Protein AF-A0A1I7ZZC7-F1 (afdb_monomer_lite)

Organism: NCBI:txid37863

pLDDT: mean 91.28, std 10.01, range [55.38, 98.56]

Radius of gyration: 19.91 Å; chains: 1; bounding box: 47×44×56 Å

Structure (mmCIF, N/CA/C/O backbone):
data_AF-A0A1I7ZZC7-F1
#
_entry.id   AF-A0A1I7ZZC7-F1
#
loop_
_atom_site.group_PDB
_atom_site.id
_atom_site.type_symbol
_atom_site.label_atom_id
_atom_site.label_alt_id
_atom_site.label_comp_id
_atom_site.label_asym_id
_atom_site.label_entity_id
_atom_site.label_seq_id
_atom_site.pdbx_PDB_ins_code
_atom_site.Cartn_x
_atom_site.Cartn_y
_atom_site.Cartn_z
_atom_site.occupancy
_atom_site.B_iso_or_equiv
_atom_site.auth_seq_id
_atom_site.auth_comp_id
_atom_site.auth_asym_id
_atom_site.auth_atom_id
_atom_site.pdbx_PDB_model_num
ATOM 1 N N . MET A 1 1 ? 7.654 -18.498 -10.299 1.00 90.69 1 MET A N 1
ATOM 2 C CA . MET A 1 1 ? 7.762 -17.023 -10.347 1.00 90.69 1 MET A CA 1
ATOM 3 C C . MET A 1 1 ? 9.155 -16.681 -10.847 1.00 90.69 1 MET A C 1
ATOM 5 O O . MET A 1 1 ? 10.071 -17.413 -10.499 1.00 90.69 1 MET A O 1
ATOM 9 N N . ILE A 1 2 ? 9.317 -15.669 -11.699 1.00 93.69 2 ILE A N 1
ATOM 10 C CA . ILE A 1 2 ? 10.621 -15.282 -12.264 1.00 93.69 2 ILE A CA 1
ATOM 11 C C . ILE A 1 2 ? 10.872 -13.804 -11.969 1.00 93.69 2 ILE A C 1
ATOM 13 O O . ILE A 1 2 ? 10.042 -12.964 -12.316 1.00 93.69 2 ILE A O 1
ATOM 17 N N . ASN A 1 3 ? 12.028 -13.507 -11.375 1.00 93.94 3 ASN A N 1
ATOM 18 C CA . ASN A 1 3 ? 12.445 -12.153 -11.018 1.00 93.94 3 ASN A CA 1
ATOM 19 C C . ASN A 1 3 ? 13.434 -11.618 -12.055 1.00 93.94 3 ASN A C 1
ATOM 21 O O . ASN A 1 3 ? 14.449 -12.253 -12.349 1.00 93.94 3 ASN A O 1
ATOM 25 N N . LEU A 1 4 ? 13.126 -10.451 -12.609 1.00 92.81 4 LEU A N 1
ATOM 26 C CA . LEU A 1 4 ? 13.913 -9.769 -13.629 1.00 92.81 4 LEU A CA 1
ATOM 27 C C . LEU A 1 4 ? 14.327 -8.384 -13.119 1.00 92.81 4 LEU A C 1
ATOM 29 O O . LEU A 1 4 ? 13.648 -7.786 -12.289 1.00 92.81 4 LEU A O 1
ATOM 33 N N . GLU A 1 5 ? 15.437 -7.863 -13.629 1.00 92.25 5 GLU A N 1
ATOM 34 C CA . GLU A 1 5 ? 15.974 -6.549 -13.258 1.00 92.25 5 GLU A CA 1
ATOM 35 C C . GLU A 1 5 ? 16.155 -5.702 -14.519 1.00 92.25 5 GLU A C 1
ATOM 37 O O . GLU A 1 5 ? 16.539 -6.229 -15.566 1.00 92.25 5 GLU A O 1
ATOM 42 N N . ASP A 1 6 ? 15.893 -4.401 -14.419 1.00 84.94 6 ASP A N 1
ATOM 43 C CA . ASP A 1 6 ? 16.057 -3.424 -15.507 1.00 84.94 6 ASP A CA 1
ATOM 44 C C . ASP A 1 6 ? 17.515 -3.259 -15.974 1.00 84.94 6 ASP A C 1
ATOM 46 O O . ASP A 1 6 ? 17.758 -2.977 -17.144 1.00 84.94 6 ASP A O 1
ATOM 50 N N . GLY A 1 7 ? 18.489 -3.491 -15.091 1.00 75.88 7 GLY A N 1
ATOM 51 C CA . GLY A 1 7 ? 19.918 -3.433 -15.417 1.00 75.88 7 GLY A CA 1
ATOM 52 C C . GLY A 1 7 ? 20.474 -4.658 -16.159 1.00 75.88 7 GLY A C 1
ATOM 53 O O . GLY A 1 7 ? 21.621 -4.632 -16.610 1.00 75.88 7 GLY A O 1
ATOM 54 N N . LYS A 1 8 ? 19.709 -5.752 -16.294 1.00 73.25 8 LYS A N 1
ATOM 55 C CA . LYS A 1 8 ? 20.166 -6.955 -17.012 1.00 73.25 8 LYS A CA 1
ATOM 56 C C . LYS A 1 8 ? 20.014 -6.774 -18.521 1.00 73.25 8 LYS A C 1
ATOM 58 O O . LYS A 1 8 ? 19.106 -6.100 -18.996 1.00 73.25 8 LYS A O 1
ATOM 63 N N . LYS A 1 9 ? 20.891 -7.429 -19.296 1.00 80.31 9 LYS A N 1
ATOM 64 C CA . LYS A 1 9 ? 20.814 -7.424 -20.767 1.00 80.31 9 LYS A CA 1
ATOM 65 C C . LYS A 1 9 ? 19.426 -7.897 -21.203 1.00 80.31 9 LYS A C 1
ATOM 67 O O . LYS A 1 9 ? 19.080 -9.054 -20.984 1.00 80.31 9 LYS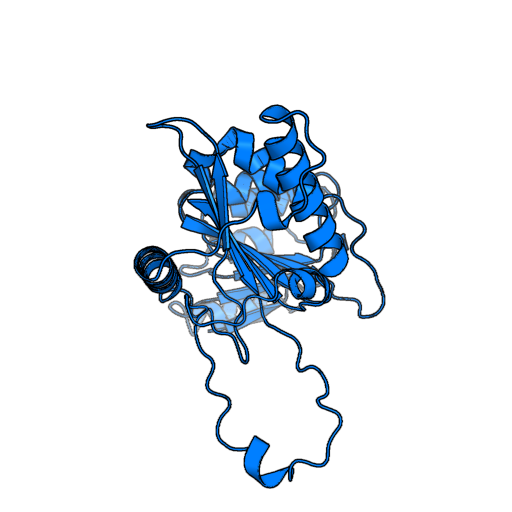 A O 1
ATOM 72 N N . GLU A 1 10 ? 18.673 -7.025 -21.864 1.00 80.94 10 GLU A N 1
ATOM 73 C CA . GLU A 1 10 ? 17.282 -7.250 -22.278 1.00 80.94 10 GLU A CA 1
ATOM 74 C C . GLU A 1 10 ? 17.075 -8.577 -23.032 1.00 80.94 10 GLU A C 1
ATOM 76 O O . GLU A 1 10 ? 16.092 -9.287 -22.815 1.00 80.94 10 GLU A O 1
ATOM 81 N N . ASN A 1 11 ? 18.055 -8.964 -23.853 1.00 87.00 11 ASN A N 1
ATOM 82 C CA . ASN A 1 11 ? 18.052 -10.234 -24.577 1.00 87.00 11 ASN A CA 1
ATOM 83 C C . ASN A 1 11 ? 17.916 -11.444 -23.641 1.00 87.00 11 ASN A C 1
ATOM 85 O O . ASN A 1 11 ? 17.193 -12.383 -23.957 1.00 87.00 11 ASN A O 1
ATOM 89 N N . VAL A 1 12 ? 18.541 -11.407 -22.461 1.00 85.69 12 VAL A N 1
ATOM 90 C CA . VAL A 1 12 ? 18.435 -12.481 -21.462 1.00 85.69 12 VAL A CA 1
ATOM 91 C C . VAL A 1 12 ? 17.001 -12.585 -20.946 1.00 85.69 12 VAL A C 1
ATOM 93 O O . VAL A 1 12 ? 16.445 -13.680 -20.883 1.00 85.69 12 VAL A O 1
ATOM 96 N N . CYS A 1 13 ? 16.366 -11.451 -20.642 1.00 88.81 13 CYS A N 1
ATOM 97 C CA . CYS A 1 13 ? 14.975 -11.420 -20.194 1.00 88.81 13 CYS A CA 1
ATOM 98 C C . CYS A 1 13 ? 14.026 -11.985 -21.264 1.00 88.81 13 CYS A C 1
ATOM 100 O O . CYS A 1 13 ? 13.141 -12.779 -20.942 1.00 88.81 13 CYS A O 1
ATOM 102 N N . ARG A 1 14 ? 14.232 -11.635 -22.542 1.00 91.56 14 ARG A N 1
ATOM 103 C CA . ARG A 1 14 ? 13.412 -12.133 -23.660 1.00 91.56 14 ARG A CA 1
ATOM 104 C C . ARG A 1 14 ? 13.533 -13.644 -23.855 1.00 91.56 14 ARG A C 1
ATOM 106 O O . ARG A 1 14 ? 12.512 -14.304 -24.038 1.00 91.56 14 ARG A O 1
ATOM 113 N N . GLU A 1 15 ? 14.737 -14.203 -23.768 1.00 94.25 15 GLU A N 1
ATOM 114 C CA . GLU A 1 15 ? 14.941 -15.653 -23.892 1.00 94.25 15 GLU A CA 1
ATOM 115 C C . GLU A 1 15 ? 14.316 -16.431 -22.724 1.00 94.25 15 GLU A C 1
ATOM 117 O O . GLU A 1 15 ? 13.667 -17.458 -22.936 1.00 94.25 15 GLU A O 1
ATOM 122 N N . ILE A 1 16 ? 14.403 -15.906 -21.496 1.00 93.44 16 ILE A N 1
ATOM 123 C CA . ILE A 1 16 ? 13.712 -16.492 -20.336 1.00 93.44 16 ILE A CA 1
ATOM 124 C C . ILE A 1 16 ? 12.193 -16.486 -20.551 1.00 93.44 16 ILE A C 1
ATOM 126 O O . ILE A 1 16 ? 11.524 -17.483 -20.268 1.00 93.44 16 ILE A O 1
ATOM 130 N N . VAL A 1 17 ? 11.632 -15.396 -21.086 1.00 94.00 17 VAL A N 1
ATOM 131 C CA . VAL A 1 17 ? 10.190 -15.314 -21.360 1.00 94.00 17 VAL A CA 1
ATOM 132 C C . VAL A 1 17 ? 9.750 -16.309 -22.428 1.00 94.00 17 VAL A C 1
ATOM 134 O O . VAL A 1 17 ? 8.738 -16.981 -22.245 1.00 94.00 17 VAL A O 1
ATOM 137 N N . LYS A 1 18 ? 10.527 -16.463 -23.505 1.00 95.44 18 LYS A N 1
ATOM 138 C CA . LYS A 1 18 ? 10.258 -17.472 -24.541 1.00 95.44 18 LYS A CA 1
ATOM 139 C C . LYS A 1 18 ? 10.285 -18.892 -23.981 1.00 95.44 18 LYS A C 1
ATOM 141 O O . LYS A 1 18 ? 9.456 -19.707 -24.371 1.00 95.44 18 LYS A O 1
ATOM 146 N N . ARG A 1 19 ? 11.212 -19.183 -23.062 1.00 97.00 19 ARG A N 1
ATOM 147 C CA . ARG A 1 19 ? 11.339 -20.506 -22.438 1.00 97.00 19 ARG A CA 1
ATOM 148 C C . ARG A 1 19 ? 10.211 -20.809 -21.447 1.00 97.00 19 ARG A C 1
ATOM 150 O O . ARG A 1 19 ? 9.840 -21.969 -21.300 1.00 97.00 19 ARG A O 1
ATOM 157 N N . TYR A 1 20 ? 9.653 -19.790 -20.791 1.00 96.56 20 TYR A N 1
ATOM 158 C CA . TYR A 1 20 ? 8.653 -19.958 -19.729 1.00 96.56 20 TYR A CA 1
ATOM 159 C C . TYR A 1 20 ? 7.405 -19.072 -19.893 1.00 96.56 20 TYR A C 1
ATOM 161 O O . TYR A 1 20 ? 7.014 -18.413 -18.934 1.00 96.56 20 TYR A O 1
ATOM 169 N N . PRO A 1 21 ? 6.705 -19.073 -21.041 1.00 95.00 21 PRO A N 1
ATOM 170 C CA . PRO A 1 21 ? 5.724 -18.038 -21.408 1.00 95.00 21 PRO A CA 1
ATOM 171 C C . PRO A 1 21 ? 4.489 -17.925 -20.495 1.00 95.00 21 PRO A C 1
ATOM 173 O O . PRO A 1 21 ? 3.724 -16.965 -20.604 1.00 95.00 21 PRO A O 1
ATOM 176 N N . TYR A 1 22 ? 4.270 -18.904 -19.614 1.00 94.75 22 TYR A N 1
ATOM 177 C CA . TYR A 1 22 ? 3.154 -18.955 -18.663 1.00 94.75 22 TYR A CA 1
ATOM 178 C C . TYR A 1 22 ? 3.567 -18.664 -17.214 1.00 94.75 22 TYR A C 1
ATOM 180 O O . TYR A 1 22 ? 2.718 -18.698 -16.315 1.00 94.75 22 TYR A O 1
ATOM 188 N N . ALA A 1 23 ? 4.851 -18.385 -16.972 1.00 96.00 23 ALA A N 1
ATOM 189 C CA . ALA A 1 23 ? 5.334 -17.977 -15.665 1.00 96.00 23 ALA A CA 1
ATOM 190 C C . ALA A 1 23 ? 4.770 -16.604 -15.274 1.00 96.00 23 ALA A C 1
ATOM 192 O O . ALA A 1 23 ? 4.445 -15.774 -16.119 1.00 96.00 23 ALA A O 1
ATOM 193 N N . THR A 1 24 ? 4.678 -16.372 -13.968 1.00 95.00 24 THR A N 1
ATOM 194 C CA . THR A 1 24 ? 4.432 -15.043 -13.406 1.00 95.00 24 THR A CA 1
ATOM 195 C C . THR A 1 24 ? 5.758 -14.303 -13.273 1.00 95.00 24 THR A C 1
ATOM 197 O O . THR A 1 24 ? 6.697 -14.843 -12.675 1.00 95.00 24 THR A O 1
ATOM 200 N N . TYR A 1 25 ? 5.815 -13.083 -13.801 1.00 96.00 25 TYR A N 1
ATOM 201 C CA . TYR A 1 25 ? 7.016 -12.254 -13.822 1.00 96.00 25 TYR A CA 1
ATOM 202 C C . TYR A 1 25 ? 6.928 -11.097 -12.838 1.00 96.00 25 TYR A C 1
ATOM 204 O O . TYR A 1 2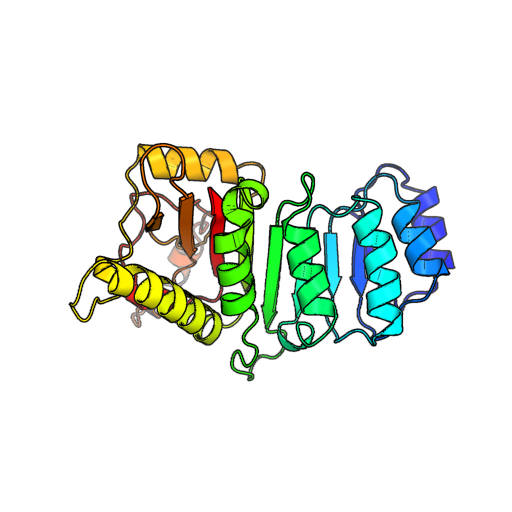5 ? 5.884 -10.448 -12.707 1.00 96.00 25 TYR A O 1
ATOM 212 N N . GLN A 1 26 ? 8.063 -10.821 -12.207 1.00 96.00 26 GLN A N 1
ATOM 213 C CA . GLN A 1 26 ? 8.278 -9.652 -11.374 1.00 96.00 26 GLN A CA 1
ATOM 214 C C . GLN A 1 26 ? 9.477 -8.866 -11.890 1.00 96.00 26 GLN A C 1
ATOM 216 O O . GLN A 1 26 ? 10.465 -9.464 -12.322 1.00 96.00 26 GLN A O 1
ATOM 221 N N . PHE A 1 27 ? 9.401 -7.539 -11.824 1.00 96.44 27 PHE A N 1
ATOM 222 C CA . PHE A 1 27 ? 10.533 -6.672 -12.145 1.00 96.44 27 PHE A CA 1
ATOM 223 C C . PHE A 1 27 ? 10.992 -5.885 -10.933 1.00 96.44 27 PHE A C 1
ATOM 225 O O . PHE A 1 27 ? 10.175 -5.318 -10.215 1.00 96.44 27 PHE A O 1
ATOM 232 N N . ALA A 1 28 ? 12.304 -5.776 -10.771 1.00 96.44 28 ALA A N 1
ATOM 233 C CA . ALA A 1 28 ? 12.919 -4.733 -9.975 1.00 96.44 28 ALA A CA 1
ATOM 234 C C . ALA A 1 28 ? 13.523 -3.677 -10.908 1.00 96.44 28 ALA A C 1
ATOM 236 O O . ALA A 1 28 ? 14.379 -3.982 -11.736 1.00 96.44 28 ALA A O 1
ATOM 237 N N . ILE A 1 29 ? 13.058 -2.441 -10.767 1.00 96.31 29 ILE A N 1
ATOM 238 C CA . ILE A 1 29 ? 13.612 -1.255 -11.408 1.00 96.31 29 ILE A CA 1
ATOM 239 C C . ILE A 1 29 ? 14.624 -0.661 -10.425 1.00 96.31 29 ILE A C 1
ATOM 241 O O . ILE A 1 29 ? 14.264 -0.041 -9.417 1.00 96.31 29 ILE A O 1
ATOM 245 N N . LEU A 1 30 ? 15.898 -0.969 -10.669 1.00 95.19 30 LEU A N 1
ATOM 246 C CA . LEU A 1 30 ? 17.050 -0.613 -9.842 1.00 95.19 30 LEU A CA 1
ATOM 247 C C . LEU A 1 30 ? 17.739 0.673 -10.320 1.00 95.19 30 LEU A C 1
ATOM 249 O O . LEU A 1 30 ? 18.610 1.203 -9.621 1.00 95.19 30 LEU A O 1
ATOM 253 N N . SER A 1 31 ? 17.377 1.169 -11.502 1.00 95.44 31 SER A N 1
ATOM 254 C CA . SER A 1 31 ? 17.875 2.410 -12.088 1.00 95.44 31 SER A CA 1
ATOM 255 C C . SER A 1 31 ? 16.832 3.534 -12.026 1.00 95.44 31 SER A C 1
ATOM 257 O O . SER A 1 31 ? 15.660 3.310 -11.733 1.00 95.44 31 SER A O 1
ATOM 259 N N . SER A 1 32 ? 17.269 4.772 -12.267 1.00 96.25 32 SER A N 1
ATOM 260 C CA . SER A 1 32 ? 16.380 5.937 -12.387 1.00 96.25 32 SER A CA 1
ATOM 261 C C . SER A 1 32 ? 15.812 6.114 -13.798 1.00 96.25 32 SER A C 1
ATOM 263 O O . SER A 1 32 ? 14.998 7.015 -14.011 1.00 96.25 32 SER A O 1
ATOM 265 N N . SER A 1 33 ? 16.242 5.287 -14.760 1.00 96.00 33 SER A N 1
ATOM 266 C CA . SER A 1 33 ? 15.854 5.401 -16.162 1.00 96.00 33 SER A CA 1
ATOM 267 C C . SER A 1 33 ? 15.356 4.085 -16.749 1.00 96.00 33 SER A C 1
ATOM 269 O O . SER A 1 33 ? 16.101 3.112 -16.788 1.00 96.00 33 SER A O 1
ATOM 271 N N . ILE A 1 34 ? 14.152 4.086 -17.313 1.00 96.44 34 ILE A N 1
ATOM 272 C CA . ILE A 1 34 ? 13.653 3.004 -18.174 1.00 96.44 34 ILE A CA 1
ATOM 273 C C . ILE A 1 34 ? 13.533 3.504 -19.614 1.00 96.44 34 ILE A C 1
ATOM 275 O O . ILE A 1 34 ? 13.398 4.701 -19.850 1.00 96.44 34 ILE A O 1
ATOM 279 N N . ASN A 1 35 ? 13.589 2.594 -20.584 1.00 95.25 35 ASN A N 1
ATOM 280 C CA . ASN A 1 35 ? 13.449 2.923 -22.002 1.00 95.25 35 ASN A CA 1
ATOM 281 C C . ASN A 1 35 ? 12.155 2.336 -22.587 1.00 95.25 35 ASN A C 1
ATOM 283 O O . ASN A 1 35 ? 11.470 1.525 -21.957 1.00 95.25 35 ASN A O 1
ATOM 287 N N . GLU A 1 36 ? 11.808 2.762 -23.802 1.00 95.62 36 GLU A N 1
ATOM 288 C CA . GLU A 1 36 ? 10.595 2.300 -24.486 1.00 95.62 36 GLU A CA 1
ATOM 289 C C . GLU A 1 36 ? 10.599 0.789 -24.705 1.00 95.62 36 GLU A C 1
ATOM 291 O O . GLU A 1 36 ? 9.592 0.132 -24.445 1.00 95.62 36 GLU A O 1
ATOM 296 N N . THR A 1 37 ? 11.747 0.224 -25.074 1.00 93.81 37 THR A N 1
ATOM 297 C CA . THR A 1 37 ? 11.896 -1.209 -25.328 1.00 93.81 37 THR A CA 1
ATOM 298 C C . THR A 1 37 ? 11.558 -2.057 -24.098 1.00 93.81 37 THR A C 1
ATOM 300 O O . THR A 1 37 ? 10.864 -3.071 -24.211 1.00 93.81 37 THR A O 1
ATOM 303 N N . TRP A 1 38 ? 11.983 -1.627 -22.905 1.00 95.12 38 TRP A N 1
ATOM 304 C CA . TRP A 1 38 ? 11.644 -2.279 -21.641 1.00 95.12 38 TRP A CA 1
ATOM 305 C C . TRP A 1 38 ? 10.142 -2.203 -21.359 1.00 95.12 38 TRP A C 1
ATOM 307 O O . TRP A 1 38 ? 9.538 -3.211 -20.985 1.00 95.12 38 TRP A O 1
ATOM 317 N N . VAL A 1 39 ? 9.513 -1.043 -21.585 1.00 95.50 39 VAL A N 1
ATOM 318 C CA . VAL A 1 39 ? 8.063 -0.878 -21.394 1.00 95.50 39 VAL A CA 1
ATOM 319 C C . VAL A 1 39 ? 7.284 -1.767 -22.354 1.00 95.50 39 VAL A C 1
ATOM 321 O O . VAL A 1 39 ? 6.364 -2.460 -21.926 1.00 95.50 39 VAL A O 1
ATOM 324 N N . GLU A 1 40 ? 7.648 -1.793 -23.635 1.00 95.44 40 GLU A N 1
ATOM 325 C CA . GLU A 1 40 ? 7.022 -2.662 -24.634 1.00 95.44 40 GLU A CA 1
ATOM 326 C C . GLU A 1 40 ? 7.168 -4.136 -24.267 1.00 95.44 40 GLU A C 1
ATOM 328 O O . GLU A 1 40 ? 6.202 -4.901 -24.342 1.00 95.44 40 GLU A O 1
ATOM 333 N N . PHE A 1 41 ? 8.355 -4.529 -23.803 1.00 94.75 41 PHE A N 1
ATOM 334 C CA . PHE A 1 41 ? 8.610 -5.875 -23.322 1.00 94.75 41 PHE A CA 1
ATOM 335 C C . PHE A 1 41 ? 7.732 -6.225 -22.114 1.00 94.75 41 PHE A C 1
ATOM 337 O O . PHE A 1 41 ? 7.014 -7.225 -22.171 1.00 94.75 41 PHE A O 1
ATOM 344 N N . ALA A 1 42 ? 7.703 -5.392 -21.070 1.00 95.06 42 ALA A N 1
ATOM 345 C CA . ALA A 1 42 ? 6.842 -5.589 -19.902 1.00 95.06 42 ALA A CA 1
ATOM 346 C C . ALA A 1 42 ? 5.356 -5.661 -20.302 1.00 95.06 42 ALA A C 1
ATOM 348 O O . ALA A 1 42 ? 4.618 -6.536 -19.843 1.00 95.06 42 ALA A O 1
ATOM 349 N N . CYS A 1 43 ? 4.931 -4.808 -21.238 1.00 94.94 43 CYS A N 1
ATOM 350 C CA . CYS A 1 43 ? 3.586 -4.810 -21.804 1.00 94.94 43 CYS A CA 1
ATOM 351 C C . CYS A 1 43 ? 3.278 -6.067 -22.629 1.00 94.94 43 CYS A C 1
ATOM 353 O O . CYS A 1 43 ? 2.108 -6.431 -22.750 1.00 94.94 43 CYS A O 1
ATOM 355 N N . SER A 1 44 ? 4.277 -6.733 -23.212 1.00 94.75 44 SER A N 1
ATOM 356 C CA . SER A 1 44 ? 4.090 -7.960 -23.999 1.00 94.75 44 SER A CA 1
ATOM 357 C C . SER A 1 44 ? 3.860 -9.203 -23.133 1.00 94.75 44 SER A C 1
ATOM 359 O O . SER A 1 44 ? 3.299 -10.192 -23.608 1.00 94.75 44 SER A O 1
ATOM 361 N N . LEU A 1 45 ? 4.233 -9.156 -21.849 1.00 95.12 45 LEU A N 1
ATOM 362 C CA . LEU A 1 45 ? 4.102 -10.299 -20.951 1.00 95.12 45 LEU A CA 1
ATOM 363 C C . LEU A 1 45 ? 2.636 -10.679 -20.739 1.00 95.12 45 LEU A C 1
ATOM 365 O O . LEU A 1 45 ? 1.766 -9.827 -20.534 1.00 95.12 45 LEU A O 1
ATOM 369 N N . LYS A 1 46 ? 2.369 -11.989 -20.746 1.00 93.94 46 LYS A N 1
ATOM 370 C CA . LYS A 1 46 ? 1.039 -12.533 -20.443 1.00 93.94 46 LYS A CA 1
ATOM 371 C C . LYS A 1 46 ? 0.669 -12.362 -18.968 1.00 93.94 46 LYS A C 1
ATOM 373 O O . LYS A 1 46 ? -0.500 -12.171 -18.664 1.00 93.94 46 LYS A O 1
ATOM 378 N N . ARG A 1 47 ? 1.653 -12.452 -18.064 1.00 94.31 47 ARG A N 1
ATOM 379 C CA . ARG A 1 47 ? 1.454 -12.477 -16.603 1.00 94.31 47 ARG A CA 1
ATOM 380 C C . ARG A 1 47 ? 2.515 -11.650 -15.876 1.00 94.31 47 ARG A C 1
ATOM 382 O O . ARG A 1 47 ? 3.410 -12.189 -15.227 1.00 94.31 47 ARG A O 1
ATOM 389 N N . LEU A 1 48 ? 2.427 -10.334 -16.015 1.00 95.88 48 LEU A N 1
ATOM 390 C CA . LEU A 1 48 ? 3.164 -9.402 -15.168 1.00 95.88 48 LEU A CA 1
ATOM 391 C C . LEU A 1 48 ? 2.391 -9.238 -13.856 1.00 95.88 48 LEU A C 1
ATOM 393 O O . LEU A 1 48 ? 1.222 -8.880 -13.904 1.00 95.88 48 LEU A O 1
ATOM 397 N N . SER A 1 49 ? 3.001 -9.524 -12.705 1.00 93.44 49 SER A N 1
ATOM 398 C CA . SER A 1 49 ? 2.299 -9.378 -11.419 1.00 93.44 49 SER A CA 1
ATOM 399 C C . SER A 1 49 ? 2.780 -8.186 -10.612 1.00 93.44 49 SER A C 1
ATOM 401 O O . SER A 1 49 ? 1.962 -7.432 -10.095 1.00 93.44 49 SER A O 1
ATOM 403 N N . PHE A 1 50 ? 4.098 -8.046 -10.471 1.00 95.56 50 PHE A N 1
ATOM 404 C CA . PHE A 1 50 ? 4.704 -7.232 -9.425 1.00 95.56 50 PHE A CA 1
ATOM 405 C C . PHE A 1 50 ? 5.847 -6.396 -9.988 1.00 95.56 50 PHE A C 1
ATOM 407 O O . PHE A 1 50 ? 6.704 -6.918 -10.704 1.00 95.56 50 PHE A O 1
ATOM 414 N N . ILE A 1 51 ? 5.886 -5.115 -9.639 1.00 97.69 51 ILE A N 1
ATOM 415 C CA . ILE A 1 51 ? 7.018 -4.238 -9.941 1.00 97.69 51 ILE A CA 1
ATOM 416 C C . ILE A 1 51 ? 7.531 -3.623 -8.647 1.00 97.69 51 ILE A C 1
ATOM 418 O O . ILE A 1 51 ? 6.743 -3.146 -7.841 1.00 97.69 51 ILE A O 1
ATOM 422 N N . VAL A 1 52 ? 8.848 -3.628 -8.460 1.00 97.81 52 VAL A N 1
ATOM 423 C CA . VAL A 1 52 ? 9.556 -2.911 -7.398 1.00 97.81 52 VAL A CA 1
ATOM 424 C C . VAL A 1 52 ? 10.273 -1.719 -8.026 1.00 97.81 52 VAL A C 1
ATOM 426 O O . VAL A 1 52 ? 11.094 -1.913 -8.915 1.00 97.81 52 VAL A O 1
ATOM 429 N N . ILE A 1 53 ? 10.026 -0.505 -7.549 1.00 97.56 53 ILE A N 1
ATOM 430 C CA . ILE A 1 53 ? 10.765 0.707 -7.913 1.00 97.56 53 ILE A CA 1
ATOM 431 C C . ILE A 1 53 ? 11.659 1.069 -6.730 1.00 97.56 53 ILE A C 1
ATOM 433 O O . ILE A 1 53 ? 11.177 1.564 -5.712 1.00 97.56 53 ILE A O 1
ATOM 437 N N . LYS A 1 54 ? 12.965 0.797 -6.838 1.00 96.00 54 LYS A N 1
ATOM 438 C CA . LYS A 1 54 ? 13.914 1.067 -5.742 1.00 96.00 54 LYS A CA 1
ATOM 439 C C . LYS A 1 54 ? 14.500 2.476 -5.775 1.00 96.00 54 LYS A C 1
ATOM 441 O O . LYS A 1 54 ? 14.947 2.966 -4.743 1.00 96.00 54 LYS A O 1
ATOM 446 N N . LYS A 1 55 ? 14.526 3.118 -6.944 1.00 95.88 55 LYS A N 1
ATOM 447 C CA . LYS A 1 55 ? 15.082 4.463 -7.134 1.00 95.88 55 LYS A CA 1
ATOM 448 C C . LYS A 1 55 ? 14.049 5.405 -7.725 1.00 95.88 55 LYS A C 1
ATOM 450 O O . LYS A 1 55 ? 13.167 4.979 -8.465 1.00 95.88 55 LYS A O 1
ATOM 455 N N . LYS A 1 56 ? 14.203 6.695 -7.424 1.00 96.56 56 LYS A N 1
ATOM 456 C CA . LYS A 1 56 ? 13.416 7.763 -8.040 1.00 96.56 56 LYS A CA 1
ATOM 457 C C . LYS A 1 56 ? 13.610 7.727 -9.555 1.00 96.56 56 LYS A C 1
ATOM 459 O O . LYS A 1 56 ? 14.738 7.828 -10.041 1.00 96.56 56 LYS A O 1
ATOM 464 N N . LEU A 1 57 ? 12.509 7.556 -10.278 1.00 97.69 57 LEU A N 1
ATOM 465 C CA . LEU A 1 57 ? 12.492 7.620 -11.733 1.00 97.69 57 LEU A CA 1
ATOM 466 C C . LEU A 1 57 ? 12.595 9.078 -12.180 1.00 97.69 57 LEU A C 1
ATOM 468 O O . LEU A 1 57 ? 12.004 9.960 -11.560 1.00 97.69 57 LEU A O 1
ATOM 472 N N . ASN A 1 58 ? 13.335 9.333 -13.257 1.00 97.44 58 ASN A N 1
ATOM 473 C CA . ASN A 1 58 ? 13.293 10.638 -13.915 1.00 97.44 58 ASN A CA 1
ATOM 474 C C . ASN A 1 58 ? 11.940 10.853 -14.625 1.00 97.44 58 ASN A C 1
ATOM 476 O O . ASN A 1 58 ? 11.201 9.897 -14.864 1.00 97.44 58 ASN A O 1
ATOM 480 N N . ASP A 1 59 ? 11.613 12.098 -14.974 1.00 97.19 59 ASP A N 1
ATOM 481 C CA . ASP A 1 59 ? 10.291 12.442 -15.522 1.00 97.19 59 ASP A CA 1
ATOM 482 C C . ASP A 1 59 ? 9.948 11.678 -16.809 1.00 97.1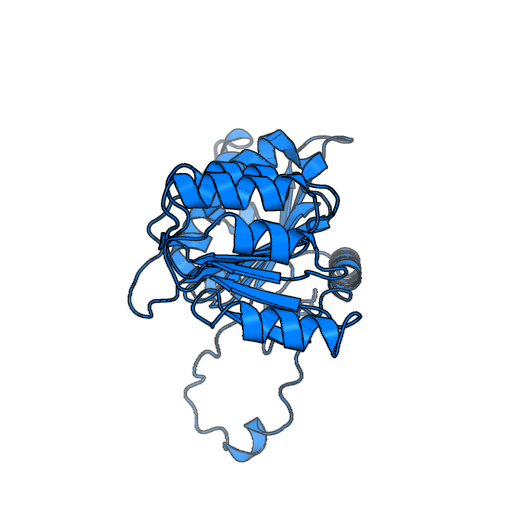9 59 ASP A C 1
ATOM 484 O O . ASP A 1 59 ? 8.816 11.217 -16.977 1.00 97.19 59 ASP A O 1
ATOM 488 N N . ASP A 1 60 ? 10.924 11.470 -17.694 1.00 97.69 60 ASP A N 1
ATOM 489 C CA . ASP A 1 60 ? 10.727 10.675 -18.910 1.00 97.69 60 ASP A CA 1
ATOM 490 C C . ASP A 1 60 ? 10.404 9.213 -18.577 1.00 97.69 60 ASP A C 1
ATOM 492 O O . ASP A 1 60 ? 9.505 8.611 -19.163 1.00 97.69 60 ASP A O 1
ATOM 496 N N . SER A 1 61 ? 11.060 8.654 -17.566 1.00 97.56 61 SER A N 1
ATOM 497 C CA . SER A 1 61 ? 10.808 7.298 -17.081 1.00 97.56 61 SER A CA 1
ATOM 498 C C . SER A 1 61 ? 9.463 7.164 -16.388 1.00 97.56 61 SER A C 1
ATOM 500 O O . SER A 1 61 ? 8.800 6.146 -16.565 1.00 97.56 61 SER A O 1
ATOM 502 N N . VAL A 1 62 ? 9.009 8.187 -15.659 1.00 98.19 62 VAL A N 1
ATOM 503 C CA . VAL A 1 62 ? 7.649 8.218 -15.102 1.00 98.19 62 VAL A CA 1
ATOM 504 C C . VAL A 1 62 ? 6.614 8.216 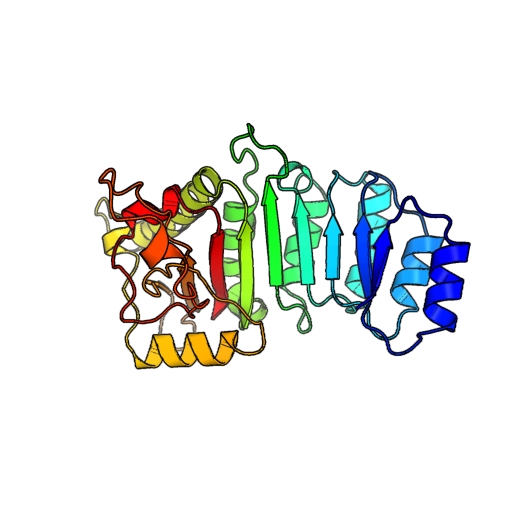-16.230 1.00 98.19 62 VAL A C 1
ATOM 506 O O . VAL A 1 62 ? 5.668 7.430 -16.179 1.00 98.19 62 VAL A O 1
ATOM 509 N N . ARG A 1 63 ? 6.815 9.007 -17.295 1.00 97.88 63 ARG A N 1
ATOM 510 C CA . ARG A 1 63 ? 5.937 9.005 -18.485 1.00 97.88 63 ARG A CA 1
ATOM 511 C C . ARG A 1 63 ? 5.907 7.644 -19.176 1.00 97.88 63 ARG A C 1
ATOM 513 O O . ARG A 1 63 ? 4.850 7.167 -19.587 1.00 97.88 63 ARG A O 1
ATOM 520 N N . LEU A 1 64 ? 7.057 6.988 -19.292 1.00 97.75 64 LEU A N 1
ATOM 521 C CA . LEU A 1 64 ? 7.150 5.638 -19.842 1.00 97.75 64 LEU A CA 1
ATOM 522 C C . LEU A 1 64 ? 6.461 4.606 -18.942 1.00 97.75 64 LEU A C 1
ATOM 524 O O . LEU A 1 64 ? 5.702 3.769 -19.434 1.00 97.75 64 LEU A O 1
ATOM 528 N N . PHE A 1 65 ? 6.634 4.704 -17.626 1.00 97.81 65 PHE A N 1
ATOM 529 C CA . PHE A 1 65 ? 5.955 3.840 -16.665 1.00 97.81 65 PHE A CA 1
ATOM 530 C C . PHE A 1 65 ? 4.434 4.048 -16.694 1.00 97.81 65 PHE A C 1
ATOM 532 O O . PHE A 1 65 ? 3.667 3.087 -16.624 1.00 97.81 65 PHE A O 1
ATOM 539 N N . GLN A 1 66 ? 3.975 5.280 -16.921 1.00 97.81 66 GLN A N 1
ATOM 540 C CA . GLN A 1 66 ? 2.560 5.591 -17.113 1.00 97.81 66 GLN A CA 1
ATOM 541 C C . GLN A 1 66 ? 1.959 4.851 -18.317 1.00 97.81 66 GLN A C 1
ATOM 543 O O . GLN A 1 66 ? 0.808 4.410 -18.243 1.00 97.81 66 GLN A O 1
ATOM 548 N N . LYS A 1 67 ? 2.719 4.642 -19.406 1.00 97.00 67 LYS A N 1
ATOM 549 C CA . LYS A 1 67 ? 2.264 3.814 -20.540 1.00 97.00 67 LYS A CA 1
ATOM 550 C C . LYS A 1 67 ? 1.966 2.378 -20.087 1.00 97.00 67 LYS A C 1
ATOM 552 O O . LYS A 1 67 ? 0.954 1.817 -20.498 1.00 97.00 67 LYS A O 1
ATOM 557 N N . LEU A 1 68 ? 2.800 1.799 -19.216 1.00 95.69 68 LEU A N 1
ATOM 558 C CA . LEU A 1 68 ? 2.582 0.459 -18.653 1.00 95.69 68 LEU A CA 1
ATOM 559 C C . LEU A 1 68 ? 1.341 0.412 -17.753 1.00 95.69 68 LEU A C 1
ATOM 561 O O . LEU A 1 68 ? 0.506 -0.481 -17.903 1.00 95.69 68 LEU A O 1
ATOM 565 N N . VAL A 1 69 ? 1.195 1.396 -16.862 1.00 96.00 69 VAL A N 1
ATOM 566 C CA . VAL A 1 69 ? 0.026 1.543 -15.978 1.00 96.00 69 VAL A CA 1
ATOM 567 C C . VAL A 1 69 ? -1.264 1.663 -16.785 1.00 96.00 69 VAL A C 1
ATOM 569 O O . VAL A 1 69 ? -2.246 0.989 -16.489 1.00 96.00 69 VAL A O 1
ATOM 572 N N . THR A 1 70 ? -1.261 2.457 -17.855 1.00 96.94 70 THR A N 1
ATOM 573 C CA . THR A 1 70 ? -2.440 2.673 -18.712 1.00 96.94 70 THR A CA 1
ATOM 574 C C . THR A 1 70 ? -2.921 1.381 -19.379 1.00 96.94 70 THR A C 1
ATOM 576 O O . THR A 1 70 ? -4.109 1.233 -19.649 1.00 96.94 70 THR A O 1
ATOM 579 N N . ARG A 1 71 ? -2.031 0.401 -19.591 1.00 95.81 71 ARG A N 1
ATOM 580 C CA . ARG A 1 71 ? -2.398 -0.921 -20.125 1.00 95.81 71 ARG A CA 1
ATOM 581 C C . ARG A 1 71 ? -3.003 -1.875 -19.095 1.00 95.81 71 ARG A C 1
ATOM 583 O O . ARG A 1 71 ? -3.309 -3.006 -19.462 1.00 95.81 71 ARG A O 1
ATOM 590 N N . GLN A 1 72 ? -3.153 -1.452 -17.837 1.00 94.62 72 GLN A N 1
ATOM 591 C CA . GLN A 1 72 ? -3.854 -2.195 -16.786 1.00 94.62 72 GLN A CA 1
ATOM 592 C C . GLN A 1 72 ? -3.331 -3.629 -16.585 1.00 94.62 72 GLN A C 1
ATOM 594 O O . GLN A 1 72 ? -4.090 -4.570 -16.382 1.00 94.62 72 GLN A O 1
ATOM 599 N N . LYS A 1 73 ? -2.010 -3.825 -16.669 1.00 91.12 73 LYS A N 1
ATOM 600 C CA . LYS A 1 73 ? -1.379 -5.142 -16.448 1.00 91.12 73 LYS A CA 1
ATOM 601 C C . LYS A 1 73 ? -0.802 -5.329 -15.051 1.00 91.12 73 LYS A C 1
ATOM 603 O O . LYS A 1 73 ? -0.334 -6.414 -14.732 1.00 91.12 73 LYS A O 1
ATOM 608 N N . LEU A 1 74 ? -0.782 -4.271 -14.248 1.00 94.69 74 LEU A N 1
ATOM 609 C CA . LEU A 1 74 ? -0.149 -4.274 -12.940 1.00 94.69 74 LEU A CA 1
ATOM 610 C C . LEU A 1 74 ? -1.191 -4.544 -11.855 1.00 94.69 74 LEU A C 1
ATOM 612 O O . LEU A 1 74 ? -2.177 -3.813 -11.765 1.00 94.69 74 LEU A O 1
ATOM 616 N N . SER A 1 75 ? -0.948 -5.564 -11.032 1.00 95.25 75 SER A N 1
ATOM 617 C CA . SER A 1 75 ? -1.770 -5.866 -9.851 1.00 95.25 75 SER A CA 1
ATOM 618 C C . SER A 1 75 ? -1.083 -5.469 -8.545 1.00 95.25 75 SER A C 1
ATOM 620 O O . SER A 1 75 ? -1.766 -5.164 -7.570 1.00 95.25 75 SER A O 1
ATOM 622 N N . TYR A 1 76 ? 0.252 -5.442 -8.529 1.00 97.19 76 TYR A N 1
ATOM 623 C CA . TYR A 1 76 ? 1.049 -5.132 -7.347 1.00 97.19 76 TYR A CA 1
ATOM 624 C C . TYR A 1 76 ? 2.192 -4.183 -7.695 1.00 97.19 76 TYR A C 1
ATOM 626 O O . TYR A 1 76 ? 2.921 -4.399 -8.667 1.00 97.19 76 TYR A O 1
ATOM 634 N N . LEU A 1 77 ? 2.383 -3.162 -6.871 1.00 97.88 77 LEU A N 1
ATOM 635 C CA . LEU A 1 77 ? 3.475 -2.206 -7.010 1.00 97.88 77 LEU A CA 1
ATOM 636 C C . LEU A 1 77 ? 4.148 -2.016 -5.656 1.00 97.88 77 LEU A C 1
ATOM 638 O O . LEU A 1 77 ? 3.470 -1.814 -4.658 1.00 97.88 77 LEU A O 1
ATOM 642 N N . SER A 1 78 ? 5.473 -2.067 -5.618 1.00 97.75 78 SER A N 1
ATOM 643 C CA . SER A 1 78 ? 6.267 -1.671 -4.464 1.00 97.75 78 SER A CA 1
ATOM 644 C C . SER A 1 78 ? 7.161 -0.508 -4.842 1.00 97.75 78 SER A C 1
ATOM 646 O O . SER A 1 78 ? 7.830 -0.565 -5.870 1.00 97.75 78 SER A O 1
ATOM 648 N N . VAL A 1 79 ? 7.177 0.543 -4.033 1.00 97.81 79 VAL A N 1
ATOM 649 C CA . VAL A 1 79 ? 7.931 1.763 -4.318 1.00 97.81 79 VAL A CA 1
ATOM 650 C C . VAL A 1 79 ? 8.713 2.162 -3.080 1.00 97.81 79 VAL A C 1
ATOM 652 O O . VAL A 1 79 ? 8.194 2.121 -1.966 1.00 97.81 79 VAL A O 1
ATOM 655 N N . CYS A 1 80 ? 9.973 2.528 -3.290 1.00 96.25 80 CYS A N 1
ATOM 656 C CA . CYS A 1 80 ? 10.767 3.216 -2.285 1.00 96.25 80 CYS A CA 1
ATOM 657 C C . CYS A 1 80 ? 10.075 4.527 -1.910 1.00 96.25 80 CYS A C 1
ATOM 659 O O . CYS A 1 80 ? 9.711 5.302 -2.792 1.00 96.25 80 CYS A O 1
ATOM 661 N N . GLU A 1 81 ? 9.951 4.807 -0.625 1.00 95.81 81 GLU A N 1
ATOM 662 C CA . GLU A 1 81 ? 9.416 6.062 -0.102 1.00 95.81 81 GLU A CA 1
ATOM 663 C C . GLU A 1 81 ? 10.081 7.285 -0.776 1.00 95.81 81 GLU A C 1
ATOM 665 O O . GLU A 1 81 ? 9.393 8.110 -1.376 1.00 95.81 81 GLU A O 1
ATOM 670 N N . LYS A 1 82 ? 11.418 7.306 -0.878 1.00 93.69 82 LYS A N 1
ATOM 671 C CA . LYS A 1 82 ? 12.183 8.383 -1.547 1.00 93.69 82 LYS A CA 1
ATOM 672 C C . LYS A 1 82 ? 11.937 8.489 -3.053 1.00 93.69 82 LYS A C 1
ATOM 674 O O . LYS A 1 82 ? 12.280 9.484 -3.689 1.00 93.69 82 LYS A O 1
ATOM 679 N N . ALA A 1 83 ? 11.390 7.438 -3.659 1.00 95.25 83 ALA A N 1
ATOM 680 C CA . ALA A 1 83 ? 10.993 7.437 -5.058 1.00 95.25 83 ALA A CA 1
ATOM 681 C C . ALA A 1 83 ? 9.563 7.954 -5.265 1.00 95.25 83 ALA A C 1
ATOM 683 O O . ALA A 1 83 ? 9.143 8.006 -6.414 1.00 95.25 83 ALA A O 1
ATOM 684 N N . CYS A 1 84 ? 8.831 8.334 -4.209 1.00 95.62 84 CYS A N 1
ATOM 685 C CA . CYS A 1 84 ? 7.433 8.776 -4.269 1.00 95.62 84 CYS A CA 1
ATOM 686 C C . CYS A 1 84 ? 7.246 10.296 -4.464 1.00 95.62 84 CYS A C 1
ATOM 688 O O . CYS A 1 84 ? 6.156 10.814 -4.245 1.00 95.62 84 CYS A O 1
ATOM 690 N N . GLU A 1 85 ? 8.279 11.024 -4.887 1.00 92.75 85 GLU A N 1
ATOM 691 C CA . GLU A 1 85 ? 8.225 12.480 -5.061 1.00 92.75 85 GLU A CA 1
ATOM 692 C C . GLU A 1 85 ? 7.866 12.911 -6.491 1.00 92.75 85 GLU A C 1
ATOM 694 O O . GLU A 1 85 ? 8.410 12.394 -7.471 1.00 92.75 85 GLU A O 1
ATOM 699 N N . GLY A 1 86 ? 7.038 13.950 -6.618 1.00 95.00 86 GLY A N 1
ATOM 700 C CA . GLY A 1 86 ? 6.750 14.604 -7.897 1.00 95.00 86 GLY A CA 1
ATOM 701 C C . GLY A 1 86 ? 5.735 13.844 -8.752 1.00 95.00 86 GLY A C 1
ATOM 702 O O . GLY A 1 86 ? 4.683 13.433 -8.271 1.00 95.00 86 GLY A O 1
ATOM 703 N N . THR A 1 87 ? 6.026 13.673 -10.043 1.00 96.00 87 THR A N 1
ATOM 704 C CA . THR A 1 87 ? 5.083 13.125 -11.040 1.00 96.00 87 THR A CA 1
ATOM 705 C C . THR A 1 87 ? 4.649 11.685 -10.750 1.00 96.00 87 THR A C 1
ATOM 707 O O . THR A 1 87 ? 3.527 11.290 -11.068 1.00 96.00 87 THR A O 1
ATOM 710 N N . ILE A 1 88 ? 5.504 10.902 -10.093 1.00 97.38 88 ILE A N 1
ATOM 711 C CA . ILE A 1 88 ? 5.200 9.528 -9.686 1.00 97.38 88 ILE A CA 1
ATOM 712 C C . ILE A 1 88 ? 4.067 9.455 -8.651 1.00 97.38 88 ILE A C 1
ATOM 714 O O . ILE A 1 88 ? 3.302 8.498 -8.665 1.00 97.38 88 ILE A O 1
ATOM 718 N N . GLN A 1 89 ? 3.887 10.474 -7.807 1.00 97.38 89 GLN A N 1
ATOM 719 C CA . GLN A 1 89 ? 2.815 10.526 -6.811 1.00 97.38 89 GLN A CA 1
ATOM 720 C C . GLN A 1 89 ? 1.431 10.503 -7.476 1.00 97.38 89 GLN A C 1
ATOM 722 O O . GLN A 1 89 ? 0.548 9.748 -7.065 1.00 97.38 89 GLN A O 1
ATOM 727 N N . GLU A 1 90 ? 1.253 11.274 -8.552 1.00 97.88 90 GLU A N 1
ATOM 728 C CA . GLU A 1 90 ? 0.018 11.268 -9.349 1.00 97.88 90 GLU A CA 1
ATOM 729 C C . GLU A 1 90 ? -0.188 9.934 -10.073 1.00 97.88 90 GLU A C 1
ATOM 731 O O . GLU A 1 90 ? -1.313 9.445 -10.201 1.00 97.88 90 GLU A O 1
ATOM 736 N N . LEU A 1 91 ? 0.905 9.290 -10.488 1.00 97.81 91 LEU A N 1
ATOM 737 C CA . LEU A 1 91 ? 0.846 7.946 -11.045 1.00 97.81 91 LEU A CA 1
ATOM 738 C C . LEU A 1 91 ? 0.366 6.928 -10.000 1.00 97.81 91 LEU A C 1
ATOM 740 O O . LEU A 1 91 ? -0.482 6.105 -10.331 1.00 97.81 91 LEU A O 1
ATOM 744 N N . LEU A 1 92 ? 0.837 6.991 -8.750 1.00 98.38 92 LEU A N 1
ATOM 745 C CA . LEU A 1 92 ? 0.395 6.084 -7.680 1.00 98.38 92 LEU A CA 1
ATOM 746 C C . LEU A 1 92 ? -1.095 6.236 -7.366 1.00 98.38 92 LEU A C 1
ATOM 748 O O . LEU A 1 92 ? -1.793 5.230 -7.239 1.00 98.38 92 LEU A O 1
ATOM 752 N N . LYS A 1 93 ? -1.598 7.475 -7.326 1.00 98.38 93 LYS A N 1
ATOM 753 C CA . LYS A 1 93 ? -3.038 7.761 -7.216 1.00 98.38 93 LYS A CA 1
ATOM 754 C C . LYS A 1 93 ? -3.832 7.101 -8.347 1.00 98.38 93 LYS A C 1
ATOM 756 O O . LYS A 1 93 ? -4.810 6.399 -8.097 1.00 98.38 93 LYS A O 1
ATOM 761 N N . SER A 1 94 ? -3.368 7.272 -9.588 1.00 97.81 94 SER A N 1
ATOM 762 C CA . SER A 1 94 ? -3.994 6.675 -10.772 1.00 97.81 94 SER A CA 1
ATOM 763 C C . SER A 1 94 ? -3.994 5.146 -10.716 1.00 97.81 94 SER A C 1
ATOM 765 O O . SER A 1 94 ? -5.035 4.531 -10.940 1.00 97.81 94 SER A O 1
ATOM 767 N N . VAL A 1 95 ? -2.865 4.532 -10.342 1.00 97.62 95 VAL A N 1
ATOM 768 C CA . VAL A 1 95 ? -2.721 3.076 -10.171 1.00 97.62 95 VAL A CA 1
ATOM 769 C C . VAL A 1 95 ? -3.716 2.537 -9.140 1.00 97.62 95 VAL A C 1
ATOM 771 O O . VAL A 1 95 ? -4.409 1.560 -9.419 1.00 97.62 95 VAL A O 1
ATOM 774 N N . LEU A 1 96 ? -3.845 3.193 -7.984 1.00 97.94 96 LEU A N 1
ATOM 775 C CA . LEU A 1 96 ? -4.800 2.809 -6.940 1.00 97.94 96 LEU A CA 1
ATOM 776 C C . LEU A 1 96 ? -6.265 2.969 -7.361 1.00 97.94 96 LEU A C 1
ATOM 778 O O . LEU A 1 96 ? -7.130 2.351 -6.759 1.00 97.94 96 LEU A O 1
ATOM 782 N N . CYS A 1 97 ? -6.573 3.731 -8.407 1.00 97.88 97 CYS A N 1
ATOM 783 C CA . CYS A 1 97 ? -7.932 3.821 -8.939 1.00 97.88 97 CYS A CA 1
ATOM 784 C C . CYS A 1 97 ? -8.264 2.733 -9.974 1.00 97.88 97 CYS A C 1
ATOM 786 O O . CYS A 1 97 ? -9.403 2.661 -10.437 1.00 97.88 97 CYS A O 1
ATOM 788 N N . GLN A 1 98 ? -7.300 1.901 -10.379 1.00 97.56 98 GLN A N 1
ATOM 789 C CA . GLN A 1 98 ? -7.529 0.894 -11.414 1.00 97.56 98 GLN A CA 1
ATOM 790 C C . GLN A 1 98 ? -8.215 -0.352 -10.849 1.00 97.56 98 GLN A C 1
ATOM 792 O O . GLN A 1 98 ? -7.852 -0.849 -9.784 1.00 97.56 98 GLN A O 1
ATOM 797 N N . ALA A 1 99 ? -9.191 -0.895 -11.579 1.00 96.88 99 ALA A N 1
ATOM 798 C CA . ALA A 1 99 ? -10.002 -2.022 -11.115 1.00 96.88 99 ALA A CA 1
ATOM 799 C C . ALA A 1 99 ? -9.173 -3.287 -10.830 1.00 96.88 99 ALA A C 1
ATOM 801 O O . ALA A 1 99 ? -9.437 -3.989 -9.861 1.00 96.88 99 ALA A O 1
ATOM 802 N N . GLN A 1 100 ? -8.150 -3.562 -11.643 1.00 95.50 100 GLN A N 1
ATOM 803 C CA . GLN A 1 100 ? -7.310 -4.756 -11.510 1.00 95.50 100 GLN A CA 1
ATOM 804 C C . GLN A 1 100 ? -6.162 -4.611 -10.499 1.00 95.50 100 GLN A C 1
ATOM 806 O O . GLN A 1 100 ? -5.451 -5.585 -10.230 1.00 95.50 100 GLN A O 1
ATOM 811 N N . PHE A 1 101 ? -5.920 -3.395 -10.003 1.00 96.56 101 PHE A N 1
ATOM 812 C CA . PHE A 1 101 ? -4.854 -3.143 -9.045 1.00 96.56 101 PHE A CA 1
ATOM 813 C C . PHE A 1 101 ? -5.288 -3.581 -7.647 1.00 96.56 101 PHE A C 1
ATOM 815 O O . PHE A 1 101 ? -6.407 -3.300 -7.227 1.00 96.56 101 PHE A O 1
ATOM 822 N N . LEU A 1 102 ? -4.405 -4.269 -6.923 1.00 95.69 102 LEU A N 1
ATOM 823 C CA . LEU A 1 102 ? -4.738 -4.902 -5.647 1.00 95.69 102 LEU A CA 1
ATOM 824 C C . LEU A 1 102 ? -3.953 -4.330 -4.473 1.00 95.69 102 LEU A C 1
ATOM 826 O O . LEU A 1 102 ? -4.508 -4.239 -3.378 1.00 95.69 102 LEU A O 1
ATOM 830 N N . GLN A 1 103 ? -2.673 -3.996 -4.657 1.00 96.81 103 GLN A N 1
ATOM 831 C CA . GLN A 1 103 ? -1.812 -3.637 -3.532 1.00 96.81 103 GLN A CA 1
ATOM 832 C C . GLN A 1 103 ? -0.647 -2.727 -3.919 1.00 96.81 103 GLN A C 1
ATOM 834 O O . GLN A 1 103 ? 0.141 -3.041 -4.816 1.00 96.81 103 GLN A O 1
ATOM 839 N N . LEU A 1 104 ? -0.491 -1.651 -3.149 1.00 97.94 104 LEU A N 1
ATOM 840 C CA . LEU A 1 104 ? 0.685 -0.792 -3.129 1.00 97.94 104 LEU A CA 1
ATOM 841 C C . LEU A 1 104 ? 1.504 -1.066 -1.859 1.00 97.94 104 LEU A C 1
ATOM 843 O O . LEU A 1 104 ? 0.971 -0.985 -0.759 1.00 97.94 104 LEU A O 1
ATOM 847 N N . LYS A 1 105 ? 2.798 -1.362 -2.002 1.00 97.81 105 LYS A N 1
ATOM 848 C CA . LYS A 1 105 ? 3.754 -1.435 -0.889 1.00 97.81 105 LYS A CA 1
ATOM 849 C C . LYS A 1 105 ? 4.676 -0.221 -0.905 1.00 97.81 105 LYS A C 1
ATOM 851 O O . LYS A 1 105 ? 5.391 -0.014 -1.885 1.00 97.81 105 LYS A O 1
ATOM 856 N N . LEU A 1 106 ? 4.705 0.538 0.174 1.00 97.69 106 LEU A N 1
ATOM 857 C CA . LEU A 1 106 ? 5.647 1.628 0.391 1.00 97.69 106 LEU A CA 1
ATOM 858 C C . LEU A 1 106 ? 6.747 1.116 1.323 1.00 97.69 106 LEU A C 1
ATOM 860 O O . LEU A 1 106 ? 6.439 0.498 2.335 1.00 97.69 106 LEU A O 1
ATOM 864 N N . ARG A 1 107 ? 8.008 1.292 0.924 1.00 95.75 107 ARG A N 1
ATOM 865 C CA . ARG A 1 107 ? 9.177 0.728 1.618 1.00 95.75 107 ARG A CA 1
ATOM 866 C C . ARG A 1 107 ? 10.219 1.785 1.928 1.00 95.75 107 ARG A C 1
ATOM 868 O O . ARG A 1 107 ? 10.546 2.577 1.036 1.00 95.75 107 ARG A O 1
ATOM 875 N N . ILE A 1 108 ? 10.846 1.693 3.094 1.00 92.62 108 ILE A N 1
ATOM 876 C CA . ILE A 1 108 ? 12.107 2.378 3.376 1.00 92.62 108 ILE A CA 1
ATOM 877 C C . ILE A 1 108 ? 13.261 1.405 3.101 1.00 92.62 108 ILE A C 1
ATOM 879 O O . ILE A 1 108 ? 13.474 0.428 3.798 1.00 92.62 108 ILE A O 1
ATOM 883 N N . PHE A 1 109 ? 14.054 1.658 2.053 1.00 84.56 109 PHE A N 1
ATOM 884 C CA . PHE A 1 109 ? 15.205 0.795 1.722 1.00 84.56 109 PHE A CA 1
ATOM 885 C C . PHE A 1 109 ? 16.507 1.189 2.439 1.00 84.56 109 PHE A C 1
ATOM 887 O O . PHE A 1 109 ? 17.564 0.626 2.140 1.00 84.56 109 PHE A O 1
ATOM 894 N N . HIS A 1 110 ? 16.492 2.210 3.296 1.00 78.50 110 HIS A N 1
ATOM 895 C CA . HIS A 1 110 ? 17.690 2.723 3.961 1.00 78.50 110 HIS A CA 1
ATOM 896 C C . HIS A 1 110 ? 17.465 2.713 5.466 1.00 78.50 110 HIS A C 1
ATOM 898 O O . HIS A 1 110 ? 16.673 3.505 5.956 1.00 78.50 110 HIS A O 1
ATOM 904 N N . SER A 1 111 ? 18.215 1.864 6.167 1.00 67.25 111 SER A N 1
ATOM 905 C CA . SER A 1 111 ? 18.077 1.530 7.594 1.00 67.25 111 SER A CA 1
ATOM 906 C C . SER A 1 111 ? 18.182 2.700 8.581 1.00 67.25 111 SER A C 1
ATOM 908 O O . SER A 1 111 ? 18.046 2.492 9.776 1.00 67.25 111 SER A O 1
ATOM 910 N N . ASN A 1 112 ? 18.487 3.914 8.117 1.00 72.06 112 ASN A N 1
ATOM 911 C CA . ASN A 1 112 ? 18.782 5.057 8.986 1.00 72.06 112 ASN A CA 1
ATOM 912 C C . ASN A 1 112 ? 17.978 6.309 8.598 1.00 72.06 112 ASN A C 1
ATOM 914 O O . ASN A 1 112 ? 18.370 7.422 8.948 1.00 72.06 112 ASN A O 1
ATOM 918 N N . GLY A 1 113 ? 16.944 6.173 7.766 1.00 72.19 113 GLY A N 1
ATOM 919 C CA . GLY A 1 113 ? 16.200 7.317 7.254 1.00 72.19 113 GLY A CA 1
ATOM 920 C C . GLY A 1 113 ? 14.752 7.289 7.694 1.00 72.19 113 GLY A C 1
ATOM 921 O O . GLY A 1 113 ? 14.003 6.490 7.150 1.00 72.19 113 GLY A O 1
ATOM 922 N N . ALA A 1 114 ? 14.368 8.238 8.549 1.00 83.75 114 ALA A N 1
ATOM 923 C CA . ALA A 1 114 ? 12.971 8.500 8.871 1.00 83.75 114 ALA A CA 1
ATOM 924 C C . ALA A 1 114 ? 12.125 8.705 7.600 1.00 83.75 114 ALA A C 1
ATOM 926 O O . ALA A 1 114 ? 12.614 9.175 6.560 1.00 83.75 114 ALA A O 1
ATOM 927 N N . TRP A 1 115 ? 10.836 8.393 7.698 1.00 90.00 115 TRP A N 1
ATOM 928 C CA . TRP A 1 115 ? 9.861 8.655 6.645 1.00 90.00 115 TRP A CA 1
ATOM 929 C C . TRP A 1 115 ? 9.727 10.168 6.406 1.00 90.00 115 TRP A C 1
ATOM 931 O O . TRP A 1 115 ? 9.229 10.894 7.261 1.00 90.00 115 TRP A O 1
ATOM 941 N N . ASN A 1 116 ? 10.163 10.674 5.247 1.00 88.44 116 ASN A N 1
ATOM 942 C CA . ASN A 1 116 ? 10.247 12.125 5.003 1.00 88.44 116 ASN A CA 1
ATOM 943 C C . ASN A 1 116 ? 9.190 12.655 4.020 1.00 88.44 116 ASN A C 1
ATOM 945 O O . ASN A 1 116 ? 8.924 13.856 3.960 1.00 88.44 116 ASN A O 1
ATOM 949 N N . SER A 1 117 ? 8.581 11.784 3.222 1.00 93.94 117 SER A N 1
ATOM 950 C CA . SER A 1 117 ? 7.574 12.147 2.231 1.00 93.94 117 SER A CA 1
ATOM 951 C C . SER A 1 117 ? 6.176 12.139 2.829 1.00 93.94 117 SER A C 1
ATOM 953 O O . SER A 1 117 ? 5.801 11.270 3.612 1.00 93.94 117 SER A O 1
ATOM 955 N N . ALA A 1 118 ? 5.339 13.055 2.348 1.00 96.69 118 ALA A N 1
ATOM 956 C CA . ALA A 1 118 ? 3.919 13.110 2.683 1.00 96.69 118 ALA A CA 1
ATOM 957 C C . ALA A 1 118 ? 3.067 12.101 1.878 1.00 96.69 118 ALA A C 1
ATOM 959 O O . ALA A 1 118 ? 1.883 12.356 1.622 1.00 96.69 118 ALA A O 1
ATOM 960 N N . ILE A 1 119 ? 3.663 11.009 1.379 1.00 97.50 119 ILE A N 1
ATOM 961 C CA . ILE A 1 119 ? 2.997 10.099 0.438 1.00 97.50 119 ILE A CA 1
ATOM 962 C C . ILE A 1 119 ? 1.811 9.380 1.082 1.00 97.50 119 ILE A C 1
ATOM 964 O O . ILE A 1 119 ? 0.754 9.301 0.459 1.00 97.50 119 ILE A O 1
ATOM 968 N N . VAL A 1 120 ? 1.936 8.924 2.333 1.00 98.00 120 VAL A N 1
ATOM 969 C CA . VAL A 1 120 ? 0.858 8.212 3.037 1.00 98.00 120 VAL A CA 1
ATOM 970 C C . VAL A 1 120 ? -0.340 9.140 3.196 1.00 98.00 120 VAL A C 1
ATOM 972 O O . VAL A 1 120 ? -1.428 8.832 2.709 1.00 98.00 120 VAL A O 1
ATOM 975 N N . ARG A 1 121 ? -0.121 10.340 3.748 1.00 98.06 121 ARG A N 1
ATOM 976 C CA . ARG A 1 121 ? -1.163 11.368 3.892 1.00 98.06 121 ARG A CA 1
ATOM 977 C C . ARG A 1 121 ? -1.798 11.744 2.552 1.00 98.06 121 ARG A C 1
ATOM 979 O O . ARG A 1 121 ? -3.015 11.890 2.459 1.00 98.06 121 ARG A O 1
ATOM 986 N N . THR A 1 122 ? -0.992 11.876 1.500 1.00 98.25 122 THR A N 1
ATOM 987 C CA . THR A 1 122 ? -1.480 12.181 0.146 1.00 98.25 122 THR A CA 1
ATOM 988 C C . THR A 1 122 ? -2.413 11.090 -0.373 1.00 98.25 122 THR A C 1
ATOM 990 O O . THR A 1 122 ? -3.477 11.397 -0.914 1.00 98.25 122 THR A O 1
ATOM 993 N N . LEU A 1 123 ? -2.012 9.823 -0.259 1.00 98.56 123 LEU A N 1
ATOM 994 C CA . LEU A 1 123 ? -2.796 8.698 -0.760 1.00 98.56 123 LEU A CA 1
ATOM 995 C C . LEU A 1 123 ? -4.079 8.505 0.052 1.00 98.56 123 LEU A C 1
ATOM 997 O O . LEU A 1 123 ? -5.119 8.236 -0.540 1.00 98.56 123 LEU A O 1
ATOM 1001 N N . LEU A 1 124 ? -4.036 8.727 1.368 1.00 98.50 124 LEU A N 1
ATOM 1002 C CA . LEU A 1 124 ? -5.220 8.717 2.233 1.00 98.50 124 LEU A CA 1
ATOM 1003 C C . LEU A 1 124 ? -6.198 9.846 1.891 1.00 98.50 124 LEU A C 1
ATOM 1005 O O . LEU A 1 124 ? -7.406 9.622 1.813 1.00 98.50 124 LEU A O 1
ATOM 1009 N N . GLN A 1 125 ? -5.698 11.051 1.608 1.00 98.25 125 GLN A N 1
ATOM 1010 C CA . GLN A 1 125 ? -6.555 12.138 1.137 1.00 98.25 125 GLN A CA 1
ATOM 1011 C C . GLN A 1 125 ? -7.194 11.791 -0.213 1.00 98.25 125 GLN A C 1
ATOM 1013 O O . GLN A 1 125 ? -8.390 11.993 -0.396 1.00 98.25 125 GLN A O 1
ATOM 1018 N N . HIS A 1 126 ? -6.428 11.196 -1.130 1.00 98.19 126 HIS A N 1
ATOM 1019 C CA . HIS A 1 126 ? -6.965 10.757 -2.415 1.00 98.19 126 HIS A CA 1
ATOM 1020 C C . HIS A 1 126 ? -8.014 9.642 -2.274 1.00 98.19 126 HIS A C 1
ATOM 1022 O O . HIS A 1 126 ? -9.030 9.684 -2.971 1.00 98.19 126 HIS A O 1
ATOM 1028 N N . TRP A 1 127 ? -7.799 8.687 -1.358 1.00 98.12 127 TRP A N 1
ATOM 1029 C CA . TRP A 1 127 ? -8.785 7.670 -0.980 1.00 98.12 127 TRP A CA 1
ATOM 1030 C C . TRP A 1 127 ? -10.083 8.318 -0.511 1.00 98.12 127 TRP A C 1
ATOM 1032 O O . TRP A 1 127 ? -11.153 7.952 -0.984 1.00 98.12 127 TRP A O 1
ATOM 1042 N N . ALA A 1 128 ? -10.009 9.313 0.369 1.00 97.00 128 ALA A N 1
ATOM 1043 C CA . ALA A 1 128 ? -11.206 9.960 0.884 1.00 97.00 128 ALA A CA 1
ATOM 1044 C C . ALA A 1 128 ? -12.034 10.654 -0.211 1.00 97.00 128 ALA A C 1
ATOM 1046 O O . ALA A 1 128 ? -13.257 10.729 -0.102 1.00 97.00 128 ALA A O 1
ATOM 1047 N N . ASP A 1 129 ? -11.380 11.110 -1.279 1.00 97.44 129 ASP A N 1
ATOM 1048 C CA . ASP A 1 129 ? -12.036 11.729 -2.431 1.00 97.44 129 ASP A CA 1
ATOM 1049 C C . ASP A 1 129 ? -12.503 10.690 -3.480 1.00 97.44 129 ASP A C 1
ATOM 1051 O O . ASP A 1 129 ? -13.287 11.020 -4.364 1.00 97.44 129 ASP A O 1
ATOM 1055 N N . ASN A 1 130 ? -12.023 9.436 -3.419 1.00 97.62 130 ASN A N 1
ATOM 1056 C CA . ASN A 1 130 ? -12.244 8.391 -4.439 1.00 97.62 130 ASN A CA 1
ATOM 1057 C C . ASN A 1 130 ? -12.507 6.996 -3.835 1.00 97.62 130 ASN A C 1
ATOM 1059 O O . ASN A 1 130 ? -12.119 5.979 -4.413 1.00 97.62 130 ASN A O 1
ATOM 1063 N N . SER A 1 131 ? -13.140 6.937 -2.663 1.00 97.00 131 SER A N 1
ATOM 1064 C CA . SER A 1 131 ? -13.198 5.720 -1.833 1.00 97.00 131 SER A CA 1
ATOM 1065 C C . SER A 1 131 ? -13.772 4.490 -2.545 1.00 97.00 131 SER A C 1
ATOM 1067 O O . SER A 1 131 ? -13.224 3.398 -2.412 1.00 97.00 131 SER A O 1
ATOM 1069 N N . GLU A 1 132 ? -14.778 4.678 -3.403 1.00 96.81 132 GLU A N 1
ATOM 1070 C CA . GLU A 1 132 ? -15.366 3.622 -4.239 1.00 96.81 132 GLU A CA 1
ATOM 1071 C C . GLU A 1 132 ? -14.318 2.895 -5.102 1.00 96.81 132 GLU A C 1
ATOM 1073 O O . GLU A 1 132 ? -14.352 1.674 -5.253 1.00 96.81 132 GLU A O 1
ATOM 1078 N N . LYS A 1 133 ? -13.330 3.633 -5.627 1.00 97.62 133 LYS A N 1
ATOM 1079 C CA . LYS A 1 133 ? -12.282 3.088 -6.496 1.00 97.62 133 LYS A CA 1
ATOM 1080 C C . LYS A 1 133 ? -11.206 2.375 -5.701 1.00 97.62 133 LYS A C 1
ATOM 1082 O O . LYS A 1 133 ? -10.424 1.643 -6.295 1.00 97.62 133 LYS A O 1
ATOM 1087 N N . PHE A 1 134 ? -11.150 2.571 -4.390 1.00 97.31 134 PHE A N 1
ATOM 1088 C CA . PHE A 1 134 ? -10.170 1.945 -3.512 1.00 97.31 134 PHE A CA 1
ATOM 1089 C C . PHE A 1 134 ? -10.668 0.644 -2.884 1.00 97.31 134 PHE A C 1
ATOM 1091 O O . PHE A 1 134 ? -9.848 -0.105 -2.362 1.00 97.31 134 PHE A O 1
ATOM 1098 N N . ASN A 1 135 ? -11.964 0.344 -2.966 1.00 95.75 135 ASN A N 1
ATOM 1099 C CA . ASN A 1 135 ? -12.544 -0.838 -2.339 1.00 95.75 135 ASN A CA 1
ATOM 1100 C C . ASN A 1 135 ? -11.780 -2.132 -2.709 1.00 95.75 135 ASN A C 1
ATOM 1102 O O . ASN A 1 135 ? -11.465 -2.379 -3.880 1.00 95.75 135 ASN A O 1
ATOM 1106 N N . GLY A 1 136 ? -11.423 -2.920 -1.692 1.00 94.44 136 GLY A N 1
ATOM 1107 C CA . GLY A 1 136 ? -10.660 -4.169 -1.796 1.00 94.44 136 GLY A CA 1
ATOM 1108 C C . GLY A 1 136 ? -9.153 -3.999 -2.042 1.00 94.44 136 GLY A C 1
ATOM 1109 O O . GLY A 1 136 ? -8.417 -4.996 -2.132 1.00 94.44 136 GLY A O 1
ATOM 1110 N N . LYS A 1 137 ? -8.665 -2.757 -2.162 1.00 96.25 137 LYS A N 1
ATOM 1111 C CA . LYS A 1 137 ? -7.242 -2.453 -2.362 1.00 96.25 137 LYS A CA 1
ATOM 1112 C C . LYS A 1 137 ? -6.512 -2.330 -1.046 1.00 96.25 137 LYS A C 1
ATOM 1114 O O . LYS A 1 137 ? -7.097 -2.095 0.008 1.00 96.25 137 LYS A O 1
ATOM 1119 N N . GLN A 1 138 ? -5.203 -2.498 -1.137 1.00 96.56 138 GLN A N 1
ATOM 1120 C CA . GLN A 1 138 ? -4.326 -2.486 0.016 1.00 96.56 138 GLN A CA 1
ATOM 1121 C C . GLN A 1 138 ? -3.206 -1.482 -0.156 1.00 96.56 138 GLN A C 1
ATOM 1123 O O . GLN A 1 138 ? -2.614 -1.361 -1.232 1.00 96.56 138 GLN A O 1
ATOM 1128 N N . MET A 1 139 ? -2.883 -0.822 0.944 1.00 97.69 139 MET A N 1
ATOM 1129 C CA . MET A 1 139 ? -1.631 -0.114 1.113 1.00 97.69 139 MET A CA 1
ATOM 1130 C C . MET A 1 139 ? -0.872 -0.785 2.253 1.00 97.69 139 MET A C 1
ATOM 1132 O O . MET A 1 139 ? -1.449 -1.085 3.291 1.00 97.69 139 MET A O 1
ATOM 1136 N N . VAL A 1 140 ? 0.402 -1.082 2.033 1.00 97.19 140 VAL A N 1
ATOM 1137 C CA . VAL A 1 140 ? 1.261 -1.718 3.033 1.00 97.19 140 VAL A CA 1
ATOM 1138 C C . VAL A 1 140 ? 2.465 -0.825 3.243 1.00 97.19 140 VAL A C 1
ATOM 1140 O O . VAL A 1 140 ? 3.124 -0.474 2.261 1.00 97.19 140 VAL A O 1
ATOM 1143 N N . LEU A 1 141 ? 2.730 -0.456 4.488 1.00 97.19 141 LEU A N 1
ATOM 1144 C CA . LEU A 1 141 ? 3.969 0.203 4.882 1.00 97.19 141 LEU A CA 1
ATOM 1145 C C . LEU A 1 141 ? 4.905 -0.878 5.413 1.00 97.19 141 LEU A C 1
ATOM 1147 O O . LEU A 1 141 ? 4.458 -1.806 6.088 1.00 97.19 141 LEU A O 1
ATOM 1151 N N . VAL A 1 142 ? 6.162 -0.818 4.998 1.00 95.31 142 VAL A N 1
ATOM 1152 C CA . VAL A 1 142 ? 7.149 -1.862 5.257 1.00 95.31 142 VAL A CA 1
ATOM 1153 C C . VAL A 1 142 ? 8.477 -1.203 5.583 1.00 95.31 142 VAL A C 1
ATOM 1155 O O . VAL A 1 142 ? 8.892 -0.318 4.828 1.00 95.31 142 VAL A O 1
ATOM 1158 N N . ASP A 1 143 ? 9.143 -1.726 6.607 1.00 92.88 143 ASP A N 1
ATOM 1159 C CA . ASP A 1 143 ? 10.428 -1.272 7.141 1.00 92.88 143 ASP A CA 1
ATOM 1160 C C . ASP A 1 143 ? 10.305 0.131 7.792 1.00 92.88 143 ASP A C 1
ATOM 1162 O O . ASP A 1 143 ? 10.082 1.107 7.074 1.00 92.88 143 ASP A O 1
ATOM 1166 N N . ASP A 1 144 ? 10.453 0.237 9.123 1.00 91.31 144 ASP A N 1
ATOM 1167 C CA . ASP A 1 144 ? 10.377 1.491 9.910 1.00 91.31 144 ASP A CA 1
ATOM 1168 C C . ASP A 1 144 ? 9.111 2.330 9.613 1.00 91.31 144 ASP A C 1
ATOM 1170 O O . ASP A 1 144 ? 9.130 3.370 8.941 1.00 91.31 144 ASP A O 1
ATOM 1174 N N . CYS A 1 145 ? 7.945 1.853 10.067 1.00 94.25 145 CYS A N 1
ATOM 1175 C CA . CYS A 1 145 ? 6.674 2.488 9.711 1.00 94.25 145 CYS A CA 1
ATOM 1176 C C . CYS A 1 145 ? 6.367 3.772 10.496 1.00 94.25 145 CYS A C 1
ATOM 1178 O O . CYS A 1 145 ? 5.340 4.383 10.193 1.00 94.25 145 CYS A O 1
ATOM 1180 N N . GLU A 1 146 ? 7.201 4.206 11.449 1.00 94.88 146 GLU A N 1
ATOM 1181 C CA . GLU A 1 146 ? 6.881 5.267 12.421 1.00 94.88 146 GLU A CA 1
ATOM 1182 C C . GLU A 1 146 ? 6.317 6.526 11.745 1.00 94.88 146 GLU A C 1
ATOM 1184 O O . GLU A 1 146 ? 5.150 6.877 11.932 1.00 94.88 146 GLU A O 1
ATOM 1189 N N . GLY A 1 147 ? 7.081 7.164 10.855 1.00 95.38 147 GLY A N 1
ATOM 1190 C CA . GLY A 1 147 ? 6.622 8.397 10.199 1.00 95.38 147 GLY A CA 1
ATOM 1191 C C . GLY A 1 147 ? 5.500 8.186 9.165 1.00 95.38 147 GLY A C 1
ATOM 1192 O O . GLY A 1 147 ? 4.797 9.127 8.783 1.00 95.38 147 GLY A O 1
ATOM 1193 N N . GLY A 1 148 ? 5.284 6.950 8.707 1.00 96.38 148 GLY A N 1
ATOM 1194 C CA . GLY A 1 148 ? 4.107 6.584 7.918 1.00 96.38 148 GLY A CA 1
ATOM 1195 C C . GLY A 1 148 ? 2.846 6.452 8.782 1.00 96.38 148 GLY A C 1
ATOM 1196 O O . GLY A 1 148 ? 1.763 6.882 8.373 1.00 96.38 148 GLY A O 1
ATOM 1197 N N . VAL A 1 149 ? 2.996 5.911 9.992 1.00 96.88 149 VAL A N 1
ATOM 1198 C CA . VAL A 1 149 ? 1.955 5.785 11.018 1.00 96.88 149 VAL A CA 1
ATOM 1199 C C . VAL A 1 149 ? 1.553 7.160 11.537 1.00 96.88 149 VAL A C 1
ATOM 1201 O O . VAL A 1 149 ? 0.361 7.445 11.600 1.00 96.88 149 VAL A O 1
ATOM 1204 N N . GLU A 1 150 ? 2.504 8.057 11.799 1.00 97.12 150 GLU A N 1
ATOM 1205 C CA . GLU A 1 150 ? 2.209 9.440 12.199 1.00 97.12 150 GLU A CA 1
ATOM 1206 C C . GLU A 1 150 ? 1.314 10.159 11.176 1.00 97.12 150 GLU A C 1
ATOM 1208 O O . GLU A 1 150 ? 0.340 10.821 11.536 1.00 97.12 150 GLU A O 1
ATOM 1213 N N . GLN A 1 151 ? 1.587 9.983 9.878 1.00 97.75 151 GLN A N 1
ATOM 1214 C CA . GLN A 1 151 ? 0.755 10.541 8.807 1.00 97.75 151 GLN A CA 1
ATOM 1215 C C . GLN A 1 151 ? -0.653 9.942 8.766 1.00 97.75 151 GLN A C 1
ATOM 1217 O O . GLN A 1 151 ? -1.615 10.650 8.448 1.00 97.75 151 GLN A O 1
ATOM 1222 N N . LEU A 1 152 ? -0.776 8.641 9.039 1.00 98.12 152 LEU A N 1
ATOM 1223 C CA . LEU A 1 152 ? -2.066 7.969 9.159 1.00 98.12 152 LEU A CA 1
ATOM 1224 C C . LEU A 1 152 ? -2.845 8.525 10.355 1.00 98.12 152 LEU A C 1
ATOM 1226 O O . LEU A 1 152 ? -3.997 8.916 10.193 1.00 98.12 152 LEU A O 1
ATOM 1230 N N . GLU A 1 153 ? -2.223 8.608 11.528 1.00 97.56 153 GLU A N 1
ATOM 1231 C CA . GLU A 1 153 ? -2.838 9.152 12.738 1.00 97.56 153 GLU A CA 1
ATOM 1232 C C . GLU A 1 153 ? -3.292 10.600 12.533 1.00 97.56 153 GLU A C 1
ATOM 1234 O O . GLU A 1 153 ? -4.458 10.903 12.776 1.00 97.56 153 GLU A O 1
ATOM 1239 N N . GLU A 1 154 ? -2.430 11.476 12.001 1.00 97.00 154 GLU A N 1
ATOM 1240 C CA . GLU A 1 154 ? -2.775 12.871 11.686 1.00 97.00 154 GLU A CA 1
ATOM 1241 C C . GLU A 1 154 ? -4.016 12.939 10.783 1.00 97.00 154 GLU A C 1
ATOM 1243 O O . GLU A 1 154 ? -4.949 13.708 11.036 1.00 97.00 154 GLU A O 1
ATOM 1248 N N . PHE A 1 155 ? -4.052 12.108 9.737 1.00 97.56 155 PHE A N 1
ATOM 1249 C CA . PHE A 1 155 ? -5.178 12.036 8.814 1.00 97.56 155 PHE A CA 1
ATOM 1250 C C . PHE A 1 155 ? -6.476 11.608 9.518 1.00 97.56 155 PHE A C 1
ATOM 1252 O O . PHE A 1 155 ? -7.509 12.269 9.359 1.00 97.56 155 PHE A O 1
ATOM 1259 N N . LEU A 1 156 ? -6.431 10.530 10.305 1.00 96.94 156 LEU A N 1
ATOM 1260 C CA . LEU A 1 156 ? -7.592 9.976 11.004 1.00 96.94 156 LEU A CA 1
ATOM 1261 C C . LEU A 1 156 ? -8.130 10.937 12.070 1.00 96.94 156 LEU A C 1
ATOM 1263 O O . LEU A 1 156 ? -9.335 11.201 12.113 1.00 96.94 156 LEU A O 1
ATOM 1267 N N . LEU A 1 157 ? -7.237 11.505 12.883 1.00 95.75 157 LEU A N 1
ATOM 1268 C CA . LEU A 1 157 ? -7.568 12.475 13.924 1.00 95.75 157 LEU A CA 1
ATOM 1269 C C . LEU A 1 157 ? -8.206 13.723 13.323 1.00 95.75 157 LEU A C 1
ATOM 1271 O O . LEU A 1 157 ? -9.289 14.125 13.740 1.00 95.75 157 LEU A O 1
ATOM 1275 N N . ARG A 1 158 ? -7.607 14.289 12.268 1.00 95.38 158 ARG A N 1
ATOM 1276 C CA . ARG A 1 158 ? -8.159 15.465 11.583 1.00 95.38 158 ARG A CA 1
ATOM 1277 C C . ARG A 1 158 ? -9.581 15.223 11.080 1.00 95.38 158 ARG A C 1
ATOM 1279 O O . ARG A 1 158 ? -10.431 16.106 11.192 1.00 95.38 158 ARG A O 1
ATOM 1286 N N . ARG A 1 159 ? -9.853 14.040 10.526 1.00 94.19 159 ARG A N 1
ATOM 1287 C CA . ARG A 1 159 ? -11.186 13.663 10.035 1.00 94.19 159 ARG A CA 1
ATOM 1288 C C . ARG A 1 159 ? -12.185 13.429 11.169 1.00 94.19 159 ARG A C 1
ATOM 1290 O O . ARG A 1 159 ? -13.364 13.740 11.011 1.00 94.19 159 ARG A O 1
ATOM 1297 N N . ALA A 1 160 ? -11.733 12.911 12.309 1.00 93.00 160 ALA A N 1
ATOM 1298 C CA . ALA A 1 160 ? -12.565 12.731 13.495 1.00 93.00 160 ALA A CA 1
ATOM 1299 C C . ALA A 1 160 ? -12.910 14.068 14.174 1.00 93.00 160 ALA A C 1
ATOM 1301 O O . ALA A 1 160 ? -14.080 14.314 14.465 1.00 93.00 160 ALA A O 1
ATOM 1302 N N . SER A 1 161 ? -11.945 14.979 14.332 1.00 90.38 161 SER A N 1
ATOM 1303 C CA . SER A 1 161 ? -12.156 16.290 14.970 1.00 90.38 161 SER A CA 1
ATOM 1304 C C . SER A 1 161 ? -13.126 17.191 14.203 1.00 90.38 161 SER A C 1
ATOM 1306 O O . SER A 1 161 ? -13.783 18.049 14.788 1.00 90.38 161 SER A O 1
ATOM 1308 N N . MET A 1 162 ? -13.286 16.985 12.892 1.00 84.88 162 MET A N 1
ATOM 1309 C CA . MET A 1 162 ? -14.338 17.661 12.122 1.00 84.88 162 MET A CA 1
ATOM 1310 C C . MET A 1 162 ? -15.755 17.280 12.586 1.00 84.88 162 MET A C 1
ATOM 1312 O O . MET A 1 162 ? -16.696 18.025 12.322 1.00 84.88 162 MET A O 1
ATOM 1316 N N . LYS A 1 163 ? -15.915 16.152 13.290 1.00 78.38 163 LYS A N 1
ATOM 1317 C CA . LYS A 1 163 ? -17.197 15.677 13.832 1.00 78.38 163 LYS A CA 1
ATOM 1318 C C . LYS A 1 163 ? -17.397 16.065 15.298 1.00 78.38 163 LYS A C 1
ATOM 1320 O O . LYS A 1 163 ? -18.531 16.293 15.711 1.00 78.38 163 LYS A O 1
ATOM 1325 N N . THR A 1 164 ? -16.324 16.154 16.084 1.00 74.19 164 THR A N 1
ATOM 1326 C CA . THR A 1 164 ? -16.381 16.374 17.539 1.00 74.19 164 THR A CA 1
ATOM 1327 C C . THR A 1 164 ? -15.316 17.374 17.992 1.00 74.19 164 THR A C 1
ATOM 1329 O O . THR A 1 164 ? -14.143 17.207 17.689 1.00 74.19 164 THR A O 1
ATOM 1332 N N . LYS A 1 165 ? -15.698 18.407 18.762 1.00 77.75 165 LYS A N 1
ATOM 1333 C CA . LYS A 1 165 ? -14.799 19.482 19.252 1.00 77.75 165 LYS A CA 1
ATOM 1334 C C . LYS A 1 165 ? -13.794 19.053 20.344 1.00 77.75 165 LYS A C 1
ATOM 1336 O O . LYS A 1 165 ? -13.231 19.917 21.006 1.00 77.75 165 LYS A O 1
ATOM 1341 N N . SER A 1 166 ? -13.610 17.760 20.585 1.00 73.62 166 SER A N 1
ATOM 1342 C CA . SER A 1 166 ? -12.691 17.243 21.602 1.00 73.62 166 SER A CA 1
ATOM 1343 C C . SER A 1 166 ? -11.352 16.850 20.988 1.00 73.62 166 SER A C 1
ATOM 1345 O O . SER A 1 166 ? -11.323 16.257 19.905 1.00 73.62 166 SER A O 1
ATOM 1347 N N . ASP A 1 167 ? -10.266 17.116 21.716 1.00 69.50 167 ASP A N 1
ATOM 1348 C CA . ASP A 1 167 ? -8.955 16.522 21.457 1.00 69.50 167 ASP A CA 1
ATOM 1349 C C . ASP A 1 167 ? -9.110 15.004 21.553 1.00 69.50 167 ASP A C 1
ATOM 1351 O O . ASP A 1 167 ? -9.303 14.433 22.624 1.00 69.50 167 ASP A O 1
ATOM 1355 N N . SER A 1 168 ? -9.186 14.372 20.389 1.00 77.00 168 SER A N 1
ATOM 1356 C CA . SER A 1 168 ? -9.483 12.954 20.267 1.00 77.00 168 SER A CA 1
ATOM 1357 C C . SER A 1 168 ? -8.154 12.216 20.221 1.00 77.00 168 SER A C 1
ATOM 1359 O O . SER A 1 168 ? -7.309 12.525 19.387 1.00 77.00 168 SER A O 1
ATOM 1361 N N . GLU A 1 169 ? -7.942 11.260 21.117 1.00 91.94 169 GLU A N 1
ATOM 1362 C CA . GLU A 1 169 ? -6.808 10.340 21.023 1.00 91.94 169 GLU A CA 1
ATOM 1363 C C . GLU A 1 169 ? -7.079 9.306 19.924 1.00 91.94 169 GLU A C 1
ATOM 1365 O O . GLU A 1 169 ? -8.238 9.003 19.626 1.00 91.94 169 GLU A O 1
ATOM 1370 N N . ILE A 1 170 ? -6.036 8.711 19.338 1.00 94.50 170 ILE A N 1
ATOM 1371 C CA . ILE A 1 170 ? -6.197 7.713 18.266 1.00 94.50 170 ILE A CA 1
ATOM 1372 C C . ILE A 1 170 ? -7.091 6.532 18.693 1.00 94.50 170 ILE A C 1
ATOM 1374 O O . ILE A 1 170 ? -7.891 6.042 17.896 1.00 94.50 170 ILE A O 1
ATOM 1378 N N . HIS A 1 171 ? -7.051 6.165 19.980 1.00 93.69 171 HIS A N 1
ATOM 1379 C CA . HIS A 1 171 ? -7.915 5.157 20.606 1.00 93.69 171 HIS A CA 1
ATOM 1380 C C . HIS A 1 171 ? -9.411 5.488 20.544 1.00 93.69 171 HIS A C 1
ATOM 1382 O O . HIS A 1 171 ? -10.246 4.591 20.530 1.00 93.69 171 HIS A O 1
ATOM 1388 N N . SER A 1 172 ? -9.773 6.770 20.502 1.00 94.00 172 SER A N 1
ATOM 1389 C CA . SER A 1 172 ? -11.173 7.185 20.361 1.00 94.00 172 SER A CA 1
ATOM 1390 C C . SER A 1 172 ? -11.667 7.110 18.912 1.00 94.00 172 SER A C 1
ATOM 1392 O O . SER A 1 172 ? -12.873 7.031 18.665 1.00 94.00 172 SER A O 1
ATOM 1394 N N . VAL A 1 173 ? -10.738 7.123 17.949 1.00 95.75 173 VAL A N 1
ATOM 1395 C CA . VAL A 1 173 ? -11.025 7.136 16.509 1.00 95.75 173 VAL A CA 1
ATOM 1396 C C . VAL A 1 173 ? -11.039 5.726 15.925 1.00 95.75 173 VAL A C 1
ATOM 1398 O O . VAL A 1 173 ? -11.892 5.415 15.089 1.00 95.75 173 VAL A O 1
ATOM 1401 N N . LEU A 1 174 ? -10.118 4.873 16.368 1.00 97.06 174 LEU A N 1
ATOM 1402 C CA . LEU A 1 174 ? -10.018 3.484 15.940 1.00 97.06 174 LEU A CA 1
ATOM 1403 C C . LEU A 1 174 ? -10.789 2.561 16.875 1.00 97.06 174 LEU A C 1
ATOM 1405 O O . LEU A 1 174 ? -10.678 2.645 18.092 1.00 97.06 174 LEU A O 1
ATOM 1409 N N . LYS A 1 175 ? -11.561 1.643 16.293 1.00 97.31 175 LYS A N 1
ATOM 1410 C CA . LYS A 1 175 ? -12.290 0.611 17.038 1.00 97.31 175 LYS A CA 1
ATOM 1411 C C . LYS A 1 175 ? -11.698 -0.750 16.735 1.00 97.31 175 LYS A C 1
ATOM 1413 O O . LYS A 1 175 ? -11.415 -1.037 15.574 1.00 97.31 175 LYS A O 1
ATOM 1418 N N . VAL A 1 176 ? -11.574 -1.604 17.741 1.00 97.31 176 VAL A N 1
ATOM 1419 C CA . VAL A 1 176 ? -11.288 -3.024 17.514 1.00 97.31 176 VAL A CA 1
ATOM 1420 C C . VAL A 1 176 ? -12.454 -3.639 16.728 1.00 97.31 176 VAL A C 1
ATOM 1422 O O . VAL A 1 176 ? -13.625 -3.360 17.003 1.00 97.31 176 VAL A O 1
ATOM 1425 N N . CYS A 1 177 ? -12.138 -4.415 15.694 1.00 97.31 177 CYS A N 1
ATOM 1426 C CA . CYS A 1 177 ? -13.123 -5.127 14.883 1.00 97.31 177 CYS A CA 1
ATOM 1427 C C . CYS A 1 177 ? -13.766 -6.255 15.685 1.00 97.31 177 CYS A C 1
ATOM 1429 O O . CYS A 1 177 ? -13.108 -6.873 16.522 1.00 97.31 177 CYS A O 1
ATOM 1431 N N . SER A 1 178 ? -15.028 -6.574 15.393 1.00 97.12 178 SER A N 1
ATOM 1432 C CA . SER A 1 178 ? -15.633 -7.803 15.918 1.00 97.12 178 SER A CA 1
ATOM 1433 C C . SER A 1 178 ? -14.969 -9.048 15.313 1.00 97.12 178 SER A C 1
ATOM 1435 O O . SER A 1 178 ? -14.169 -8.954 14.371 1.00 97.12 178 SER A O 1
AT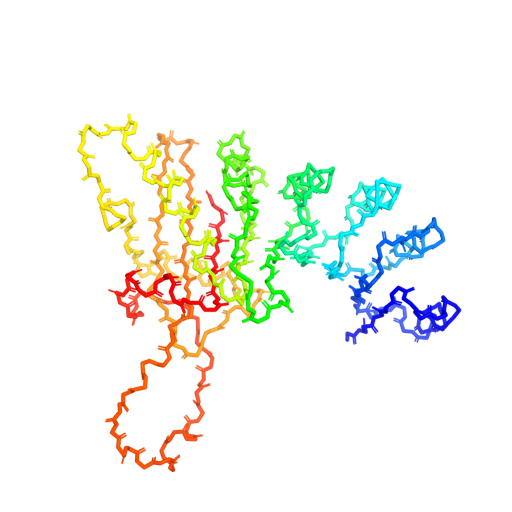OM 1437 N N . GLN A 1 179 ? -15.307 -10.230 15.831 1.00 96.50 179 GLN A N 1
ATOM 1438 C CA . GLN A 1 179 ? -14.859 -11.490 15.238 1.00 96.50 179 GLN A CA 1
ATOM 1439 C C . GLN A 1 179 ? -15.339 -11.622 13.786 1.00 96.50 179 GLN A C 1
ATOM 1441 O O . GLN A 1 179 ? -14.538 -11.943 12.918 1.00 96.50 179 GLN A O 1
ATOM 1446 N N . GLU A 1 180 ? -16.597 -11.286 13.490 1.00 95.88 180 GLU A N 1
ATOM 1447 C CA . GLU A 1 180 ? -17.165 -11.389 12.138 1.00 95.88 180 GLU A CA 1
ATOM 1448 C C . GLU A 1 180 ? -16.477 -10.444 11.148 1.00 95.88 180 GLU A C 1
ATOM 1450 O O . GLU A 1 180 ? -16.227 -10.806 10.000 1.00 95.88 180 GLU A O 1
ATOM 1455 N N . GLU A 1 181 ? -16.148 -9.227 11.588 1.00 95.94 181 GLU A N 1
ATOM 1456 C CA . GLU A 1 181 ? -15.375 -8.284 10.779 1.00 95.94 181 GLU A CA 1
ATOM 1457 C C . GLU A 1 181 ? -13.947 -8.780 10.562 1.00 95.94 181 GLU A C 1
ATOM 1459 O O . GLU A 1 181 ? -13.433 -8.686 9.451 1.00 95.94 181 GLU A O 1
ATOM 1464 N N . SER A 1 182 ? -13.320 -9.340 11.597 1.00 94.62 182 SER A N 1
ATOM 1465 C CA . SER A 1 182 ? -11.974 -9.909 11.501 1.00 94.62 182 SER A CA 1
ATOM 1466 C C . SER A 1 182 ? -11.943 -11.121 10.566 1.00 94.62 182 SER A C 1
ATOM 1468 O O . SER A 1 182 ? -11.016 -11.244 9.770 1.00 94.62 182 SER A O 1
ATOM 1470 N N . ASP A 1 183 ? -12.970 -11.971 10.594 1.00 92.12 183 ASP A N 1
ATOM 1471 C CA . ASP A 1 183 ? -13.122 -13.120 9.698 1.00 92.12 183 ASP A CA 1
ATOM 1472 C C . ASP A 1 183 ? -13.374 -12.677 8.256 1.00 92.12 183 ASP A C 1
ATOM 1474 O O . ASP A 1 183 ? -12.770 -13.223 7.331 1.00 92.12 183 ASP A O 1
ATOM 1478 N N . PHE A 1 184 ? -14.207 -11.650 8.049 1.00 91.38 184 PHE A N 1
ATOM 1479 C CA . PHE A 1 184 ? -14.402 -11.030 6.738 1.00 91.38 184 PHE A CA 1
ATOM 1480 C C . PHE A 1 184 ? -13.079 -10.491 6.186 1.00 91.38 184 PHE A C 1
ATOM 1482 O O . PHE A 1 184 ? -12.679 -10.820 5.069 1.00 91.38 184 PHE A O 1
ATOM 1489 N N . VAL A 1 185 ? -12.367 -9.714 7.001 1.00 91.81 185 VAL A N 1
ATOM 1490 C CA . VAL A 1 185 ? -11.058 -9.159 6.667 1.00 91.81 185 VAL A CA 1
ATOM 1491 C C . VAL A 1 185 ? -10.077 -10.290 6.349 1.00 91.81 185 VAL A C 1
ATOM 1493 O O . VAL A 1 185 ? -9.426 -10.260 5.305 1.00 91.81 185 VAL A O 1
ATOM 1496 N N . HIS A 1 186 ? -10.022 -11.336 7.175 1.00 88.81 186 HIS A N 1
ATOM 1497 C CA . HIS A 1 186 ? -9.196 -12.514 6.934 1.00 88.81 186 HIS A CA 1
ATOM 1498 C C . HIS A 1 186 ? -9.547 -13.204 5.613 1.00 88.81 186 HIS A C 1
ATOM 1500 O O . HIS A 1 186 ? -8.642 -13.539 4.855 1.00 88.81 186 HIS A O 1
ATOM 1506 N N . MET A 1 187 ? -10.829 -13.394 5.300 1.00 88.19 187 MET A N 1
ATOM 1507 C CA . MET A 1 187 ? -11.272 -14.002 4.045 1.00 88.19 187 MET A CA 1
ATOM 1508 C C . MET A 1 187 ? -10.852 -13.178 2.824 1.00 88.19 187 MET A C 1
ATOM 1510 O O . MET A 1 187 ? -10.293 -13.739 1.878 1.00 88.19 187 MET A O 1
ATOM 1514 N N . GLU A 1 188 ? -11.042 -11.859 2.869 1.00 82.62 188 GLU A N 1
ATOM 1515 C CA . GLU A 1 188 ? -10.591 -10.934 1.822 1.00 82.62 188 GLU A CA 1
ATOM 1516 C C . GLU A 1 188 ? -9.054 -10.940 1.680 1.00 82.62 188 GLU A C 1
ATOM 1518 O O . GLU A 1 188 ? -8.503 -10.862 0.575 1.00 82.62 188 GLU A O 1
ATOM 1523 N N . TYR A 1 189 ? -8.333 -11.108 2.794 1.00 74.19 189 TYR A N 1
ATOM 1524 C CA . TYR A 1 189 ? -6.874 -11.216 2.829 1.00 74.19 189 TYR A CA 1
ATOM 1525 C C . TYR A 1 189 ? -6.322 -12.596 2.457 1.00 74.19 189 TYR A C 1
ATOM 1527 O O . TYR A 1 189 ? -5.183 -12.673 1.990 1.00 74.19 189 TYR A O 1
ATOM 1535 N N . ARG A 1 190 ? -7.075 -13.689 2.627 1.00 70.06 190 ARG A N 1
ATOM 1536 C CA . ARG A 1 190 ? -6.571 -15.068 2.486 1.00 70.06 190 ARG A CA 1
ATOM 1537 C C . ARG A 1 190 ? -6.052 -15.353 1.082 1.00 70.06 190 ARG A C 1
ATOM 1539 O O . ARG A 1 190 ? -5.051 -16.045 0.922 1.00 70.06 190 ARG A O 1
ATOM 1546 N N . ASN A 1 191 ? -6.647 -14.724 0.071 1.00 64.19 191 ASN A N 1
ATOM 1547 C CA . ASN A 1 191 ? -6.168 -14.794 -1.313 1.00 64.19 191 ASN A CA 1
ATOM 1548 C C . ASN A 1 191 ? -4.799 -14.120 -1.530 1.00 64.19 191 ASN A C 1
ATOM 1550 O O . ASN A 1 191 ? -4.191 -14.280 -2.587 1.00 64.19 191 ASN A O 1
ATOM 1554 N N . LYS A 1 192 ? -4.316 -13.347 -0.555 1.00 71.19 192 LYS A N 1
ATOM 1555 C CA . LYS A 1 192 ? -3.133 -12.487 -0.661 1.00 71.19 192 LYS A CA 1
ATOM 1556 C C . LYS A 1 192 ? -2.007 -12.871 0.308 1.00 71.19 192 LYS A C 1
ATOM 1558 O O . LYS A 1 192 ? -0.943 -12.264 0.228 1.00 71.19 192 LYS A O 1
ATOM 1563 N N . GLY A 1 193 ? -2.212 -13.884 1.160 1.00 77.19 193 GLY A N 1
ATOM 1564 C CA . GLY A 1 193 ? -1.159 -14.492 1.985 1.00 77.19 193 GLY A CA 1
ATOM 1565 C C . GLY A 1 193 ? -0.537 -13.553 3.019 1.00 77.19 193 GLY A C 1
ATOM 1566 O O . GLY A 1 193 ? 0.663 -13.631 3.256 1.00 77.19 193 GLY A O 1
ATOM 1567 N N . ILE A 1 194 ? -1.325 -12.634 3.584 1.00 81.69 194 ILE A N 1
ATOM 1568 C CA . ILE A 1 194 ? -0.846 -11.735 4.638 1.00 81.69 194 ILE A CA 1
ATOM 1569 C C . ILE A 1 194 ? -0.952 -12.462 5.973 1.00 81.69 194 ILE A C 1
ATOM 1571 O O . ILE A 1 194 ? -2.041 -12.829 6.413 1.00 81.69 194 ILE A O 1
ATOM 1575 N N . THR A 1 195 ? 0.204 -12.683 6.577 1.00 89.50 195 THR A N 1
ATOM 1576 C CA . THR A 1 195 ? 0.377 -13.355 7.856 1.00 89.50 195 THR A CA 1
ATOM 1577 C C . THR A 1 195 ? 1.466 -12.643 8.636 1.00 89.50 195 THR A C 1
ATOM 1579 O O . THR A 1 195 ? 2.388 -12.102 8.028 1.00 89.50 195 THR A O 1
ATOM 1582 N N . PHE A 1 196 ? 1.342 -12.698 9.950 1.00 89.88 196 PHE A N 1
ATOM 1583 C CA . PHE A 1 196 ? 2.201 -12.054 10.923 1.00 89.88 196 PHE A CA 1
ATOM 1584 C C . PHE A 1 196 ? 2.772 -13.110 11.869 1.00 89.88 196 PHE A C 1
ATOM 1586 O O . PHE A 1 196 ? 2.135 -14.147 12.084 1.00 89.88 196 PHE A O 1
ATOM 1593 N N . ILE A 1 197 ? 3.933 -12.851 12.450 1.00 90.62 197 ILE A N 1
ATOM 1594 C CA . ILE A 1 197 ? 4.513 -13.703 13.494 1.00 90.62 197 ILE A CA 1
ATOM 1595 C C . ILE A 1 197 ? 3.715 -13.499 14.794 1.00 90.62 197 ILE A C 1
ATOM 1597 O O . ILE A 1 197 ? 3.185 -14.450 15.375 1.00 90.62 197 ILE A O 1
ATOM 1601 N N . LYS A 1 198 ? 3.535 -12.236 15.180 1.00 91.19 198 LYS A N 1
ATOM 1602 C CA . LYS A 1 198 ? 2.745 -11.707 16.288 1.00 91.19 198 LYS A CA 1
ATOM 1603 C C . LYS A 1 198 ? 1.768 -10.649 15.757 1.00 91.19 198 LYS A C 1
ATOM 1605 O O . LYS A 1 198 ? 2.045 -9.451 15.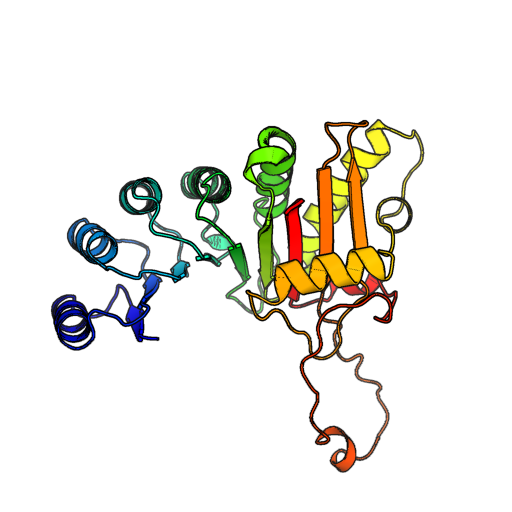790 1.00 91.19 198 LYS A O 1
ATOM 1610 N N . PRO A 1 199 ? 0.592 -11.064 15.258 1.00 93.94 199 PRO A N 1
ATOM 1611 C CA . PRO A 1 199 ? -0.393 -10.115 14.760 1.00 93.94 199 PRO A CA 1
ATOM 1612 C C . PRO A 1 199 ? -0.995 -9.237 15.867 1.00 93.94 199 PRO A C 1
ATOM 1614 O O . PRO A 1 199 ? -1.388 -9.730 16.930 1.00 93.94 199 PRO A O 1
ATOM 1617 N N . SER A 1 200 ? -1.221 -7.963 15.552 1.00 94.81 200 SER A N 1
ATOM 1618 C CA . SER A 1 200 ? -2.142 -7.100 16.295 1.00 94.81 200 SER A CA 1
ATOM 1619 C C . SER A 1 200 ? -3.604 -7.563 16.167 1.00 94.81 200 SER A C 1
ATOM 1621 O O . SER A 1 200 ? -3.966 -8.355 15.286 1.00 94.81 200 SER A O 1
ATOM 1623 N N . CYS A 1 201 ? -4.489 -6.983 16.985 1.00 96.19 201 CYS A N 1
ATOM 1624 C CA . CYS A 1 201 ? -5.915 -6.931 16.648 1.00 96.19 201 CYS A CA 1
ATOM 1625 C C . CYS A 1 201 ? -6.147 -6.248 15.289 1.00 96.19 201 CYS A C 1
ATOM 1627 O O . CYS A 1 201 ? -5.335 -5.434 14.839 1.00 96.19 201 CYS A O 1
ATOM 1629 N N . VAL A 1 202 ? -7.286 -6.530 14.651 1.00 96.62 202 VAL A N 1
ATOM 1630 C CA . VAL A 1 202 ? -7.746 -5.731 13.506 1.00 96.62 202 VAL A CA 1
ATOM 1631 C C . VAL A 1 202 ? -8.484 -4.506 14.037 1.00 96.62 202 VAL A C 1
ATOM 1633 O O . VAL A 1 202 ? -9.519 -4.626 14.691 1.00 96.62 202 VAL A O 1
ATOM 1636 N N . TYR A 1 203 ? -7.980 -3.320 13.729 1.00 97.62 203 TYR A N 1
ATOM 1637 C CA . TYR A 1 203 ? -8.643 -2.053 14.015 1.00 97.62 203 TYR A CA 1
ATOM 1638 C C . TYR A 1 203 ? -9.408 -1.577 12.784 1.00 97.62 203 TYR A C 1
ATOM 1640 O O . TYR A 1 203 ? -9.060 -1.909 11.651 1.00 97.62 203 TYR A O 1
ATOM 1648 N N . LYS A 1 204 ? -10.444 -0.769 12.987 1.00 97.75 204 LYS A N 1
ATOM 1649 C CA . LYS A 1 204 ? -11.161 -0.096 11.908 1.00 97.75 204 LYS A CA 1
ATOM 1650 C C . LYS A 1 204 ? -11.336 1.385 12.186 1.00 97.75 204 LYS A C 1
ATOM 1652 O O . LYS A 1 204 ? -11.676 1.795 13.297 1.00 97.75 204 LYS A O 1
ATOM 1657 N N . TYR A 1 205 ? -11.183 2.157 11.123 1.00 97.81 205 TYR A N 1
ATOM 1658 C CA . TYR A 1 205 ? -11.702 3.506 10.998 1.00 97.81 205 TYR A CA 1
ATOM 1659 C C . TYR A 1 205 ? -12.935 3.487 10.096 1.00 97.81 205 TYR A C 1
ATOM 1661 O O . TYR A 1 205 ? -12.948 2.785 9.086 1.00 97.81 205 TYR A O 1
ATOM 1669 N N . GLU A 1 206 ? -13.959 4.266 10.435 1.00 97.00 206 GLU A N 1
ATOM 1670 C CA . GLU A 1 206 ? -15.189 4.358 9.651 1.00 97.00 206 GLU A CA 1
ATOM 1671 C C . GLU A 1 206 ? -15.686 5.807 9.578 1.00 97.00 206 GLU A C 1
ATOM 1673 O O . GLU A 1 206 ? -15.789 6.510 10.589 1.00 97.00 206 GLU A O 1
ATOM 1678 N N . GLU A 1 207 ? -16.046 6.253 8.376 1.00 95.62 207 GLU A N 1
ATOM 1679 C CA . GLU A 1 207 ? -16.720 7.531 8.154 1.00 95.62 207 GLU A CA 1
ATOM 1680 C C . GLU A 1 207 ? -17.791 7.447 7.055 1.00 95.62 207 GLU A C 1
ATOM 1682 O O . GLU A 1 207 ? -17.864 6.459 6.329 1.00 95.62 207 GLU A O 1
ATOM 1687 N N . GLY A 1 208 ? -18.629 8.486 6.951 1.00 94.62 208 GLY A N 1
ATOM 1688 C CA . GLY A 1 208 ? -19.785 8.534 6.049 1.00 94.62 208 GLY A CA 1
ATOM 1689 C C . GLY A 1 208 ? -21.104 8.133 6.720 1.00 94.62 208 GLY A C 1
ATOM 1690 O O . GLY A 1 208 ? -21.118 7.561 7.813 1.00 94.62 208 GLY A O 1
ATOM 1691 N N . GLU A 1 209 ? -22.214 8.470 6.065 1.00 92.81 209 GLU A N 1
ATOM 1692 C CA . GLU A 1 209 ? -23.571 8.076 6.462 1.00 92.81 209 GLU A CA 1
ATOM 1693 C C . GLU A 1 209 ? -24.015 6.796 5.732 1.00 92.81 209 GLU A C 1
ATOM 1695 O O . GLU A 1 209 ? -23.282 6.216 4.927 1.00 92.81 209 GLU A O 1
ATOM 1700 N N . GLN A 1 210 ? -25.217 6.307 6.042 1.00 86.81 210 GLN A N 1
ATOM 1701 C CA . GLN A 1 210 ? -25.762 5.080 5.465 1.00 86.81 210 GLN A CA 1
ATOM 1702 C C . GLN A 1 210 ? -25.801 5.159 3.925 1.00 86.81 210 GLN A C 1
ATOM 1704 O O . GLN A 1 210 ? -26.558 5.936 3.359 1.00 86.81 210 GLN A O 1
ATOM 1709 N N . GLY A 1 211 ? -24.993 4.326 3.259 1.00 84.44 211 GLY A N 1
ATOM 1710 C CA . GLY A 1 211 ? -24.862 4.270 1.794 1.00 84.44 211 GLY A CA 1
ATOM 1711 C C . GLY A 1 211 ? -23.544 4.833 1.248 1.00 84.44 211 GLY A C 1
ATOM 1712 O O . GLY A 1 211 ? -23.083 4.369 0.213 1.00 84.44 211 GLY A O 1
ATOM 1713 N N . GLU A 1 212 ? -22.892 5.738 1.980 1.00 91.06 212 GLU A N 1
ATOM 1714 C CA . GLU A 1 212 ? -21.583 6.329 1.629 1.00 91.06 212 GLU A CA 1
ATOM 1715 C C . GLU A 1 212 ? -20.490 5.952 2.637 1.00 91.06 212 GLU A C 1
ATOM 1717 O O . GLU A 1 212 ? -19.417 6.556 2.710 1.00 91.06 212 GLU A O 1
ATOM 1722 N N . ARG A 1 213 ? -20.793 4.957 3.469 1.00 95.31 213 ARG A N 1
ATOM 1723 C CA . ARG A 1 213 ? -19.909 4.492 4.521 1.00 95.31 213 ARG A CA 1
ATOM 1724 C C . ARG A 1 213 ? -18.668 3.863 3.905 1.00 95.31 213 ARG A C 1
ATOM 1726 O O . ARG A 1 213 ? -18.769 2.887 3.168 1.00 95.31 213 ARG A O 1
ATOM 1733 N N . ARG A 1 214 ? -17.513 4.393 4.286 1.00 96.38 214 ARG A N 1
ATOM 1734 C CA . ARG A 1 214 ? -16.194 3.904 3.888 1.00 96.38 214 ARG A CA 1
ATOM 1735 C C . ARG A 1 214 ? -15.358 3.585 5.111 1.00 96.38 214 ARG A C 1
ATOM 1737 O O . ARG A 1 214 ? -15.496 4.220 6.162 1.00 96.38 214 ARG A O 1
ATOM 1744 N N . ARG A 1 215 ? -14.506 2.578 4.974 1.00 97.19 215 ARG A N 1
ATOM 1745 C CA . ARG A 1 215 ? -13.739 1.985 6.061 1.00 97.19 215 ARG A CA 1
ATOM 1746 C C . ARG A 1 215 ? -12.282 1.805 5.677 1.00 97.19 215 ARG A C 1
ATOM 1748 O O . ARG A 1 215 ? -11.936 1.572 4.520 1.00 97.19 215 ARG A O 1
ATOM 1755 N N . ILE A 1 216 ? -11.435 1.879 6.692 1.00 97.88 216 ILE A N 1
ATOM 1756 C CA . ILE A 1 216 ? -10.053 1.420 6.619 1.00 97.88 216 ILE A CA 1
ATOM 1757 C C . ILE A 1 216 ? -9.875 0.385 7.721 1.00 97.88 216 ILE A C 1
ATOM 1759 O O . ILE A 1 216 ? -10.068 0.709 8.891 1.00 97.88 216 ILE A O 1
ATOM 1763 N N . TYR A 1 217 ? -9.504 -0.836 7.349 1.00 97.56 217 TYR A N 1
ATOM 1764 C CA . TYR A 1 217 ? -9.068 -1.862 8.291 1.00 97.56 217 TYR A CA 1
ATOM 1765 C C . TYR A 1 217 ? -7.552 -1.808 8.435 1.00 97.56 217 TYR A C 1
ATOM 1767 O O . TYR A 1 217 ? -6.837 -1.762 7.431 1.00 97.56 217 TYR A O 1
ATOM 1775 N N . ILE A 1 218 ? -7.082 -1.811 9.677 1.00 97.44 218 ILE A N 1
ATOM 1776 C CA . ILE A 1 218 ? -5.680 -1.653 10.052 1.00 97.44 218 ILE A CA 1
ATOM 1777 C C . ILE A 1 218 ? -5.248 -2.875 10.856 1.00 97.44 218 ILE A C 1
ATOM 1779 O O . ILE A 1 218 ? -5.912 -3.254 11.820 1.00 97.44 218 ILE A O 1
ATOM 1783 N N . CYS A 1 219 ? -4.130 -3.479 10.480 1.00 96.56 219 CYS A N 1
ATOM 1784 C CA . CYS A 1 219 ? -3.444 -4.487 11.284 1.00 96.56 219 CYS A CA 1
ATOM 1785 C C . CYS A 1 219 ? -1.933 -4.361 11.090 1.00 96.56 219 CYS A C 1
ATOM 1787 O O . CYS A 1 219 ? -1.486 -3.835 10.070 1.00 96.56 219 CYS A O 1
ATOM 1789 N N . PHE A 1 220 ? -1.153 -4.805 12.067 1.00 96.50 220 PHE A N 1
ATOM 1790 C CA . PHE A 1 220 ? 0.299 -4.691 12.029 1.00 96.50 220 PHE A CA 1
ATOM 1791 C C . PHE A 1 220 ? 0.996 -5.838 12.761 1.00 96.50 220 PHE A C 1
ATOM 1793 O O . PHE A 1 220 ? 0.379 -6.558 13.550 1.00 96.50 220 PHE A O 1
ATOM 1800 N N . GLU A 1 221 ? 2.276 -6.012 12.444 1.00 95.38 221 GLU A N 1
ATOM 1801 C CA . GLU A 1 221 ? 3.191 -6.906 13.154 1.00 95.38 221 GLU A CA 1
ATOM 1802 C C . GLU A 1 221 ? 3.617 -6.246 14.467 1.00 95.38 221 GLU A C 1
ATOM 1804 O O . GLU A 1 221 ? 4.027 -5.085 14.464 1.00 95.38 221 GLU A O 1
ATOM 1809 N N . LEU A 1 222 ? 3.514 -6.958 15.582 1.00 93.44 222 LEU A N 1
ATOM 1810 C CA . LEU A 1 222 ? 4.060 -6.494 16.851 1.00 93.44 222 LEU A CA 1
ATOM 1811 C C . LEU A 1 222 ? 5.532 -6.878 16.914 1.00 93.44 222 LEU A C 1
ATOM 1813 O O . LEU A 1 222 ? 5.875 -8.021 16.619 1.00 93.44 222 LEU A O 1
ATOM 1817 N N . GLU A 1 223 ? 6.383 -5.934 17.309 1.00 87.44 223 GLU A N 1
ATOM 1818 C CA . GLU A 1 223 ? 7.760 -6.275 17.636 1.00 87.44 223 GLU A CA 1
ATOM 1819 C C . GLU A 1 223 ? 7.776 -7.248 18.815 1.00 87.44 223 GLU A C 1
ATOM 1821 O O . GLU A 1 223 ? 6.932 -7.196 19.720 1.00 87.44 223 GLU A O 1
ATOM 1826 N N . ASP A 1 224 ? 8.748 -8.152 18.790 1.00 77.62 224 ASP A N 1
ATOM 1827 C CA . ASP A 1 224 ? 9.130 -8.868 19.988 1.00 77.62 224 ASP A CA 1
ATOM 1828 C C . ASP A 1 224 ? 9.654 -7.799 20.943 1.00 77.62 224 ASP A C 1
ATOM 1830 O O . ASP A 1 224 ? 10.791 -7.355 20.805 1.00 77.62 224 ASP A O 1
ATOM 1834 N N . GLU A 1 225 ? 8.824 -7.356 21.898 1.00 73.25 225 GLU A N 1
ATOM 1835 C CA . GLU A 1 225 ? 9.381 -6.817 23.132 1.00 73.25 225 GLU A CA 1
ATOM 1836 C C . GLU A 1 225 ? 10.401 -7.874 23.545 1.00 73.25 225 GLU A C 1
ATOM 1838 O O . GLU A 1 225 ? 10.038 -9.047 23.692 1.00 73.25 225 GLU A O 1
ATOM 1843 N N . GLU A 1 226 ? 11.686 -7.505 23.553 1.00 66.00 226 GLU A N 1
ATOM 1844 C CA . GLU A 1 226 ? 12.730 -8.319 24.149 1.00 66.00 226 GLU A CA 1
ATOM 1845 C C . GLU A 1 226 ? 12.302 -8.460 25.609 1.00 66.00 226 GLU A C 1
ATOM 1847 O O . GLU A 1 226 ? 12.657 -7.644 26.457 1.00 66.00 226 GLU A O 1
ATOM 1852 N N . GLU A 1 227 ? 11.418 -9.425 25.874 1.00 60.12 227 GLU A N 1
ATOM 1853 C CA . GLU A 1 227 ? 11.035 -9.894 27.188 1.00 60.12 227 GLU A CA 1
ATOM 1854 C C . GLU A 1 227 ? 12.360 -10.406 27.730 1.00 60.12 227 GLU A C 1
ATOM 1856 O O . GLU A 1 227 ? 12.847 -11.481 27.373 1.00 60.12 227 GLU A O 1
ATOM 1861 N N . GLY A 1 228 ? 13.049 -9.479 28.393 1.00 62.34 228 GLY A N 1
ATOM 1862 C CA . GLY A 1 228 ? 14.431 -9.592 28.784 1.00 62.34 228 GLY A CA 1
ATOM 1863 C C . GLY A 1 228 ? 14.499 -10.546 29.943 1.00 62.34 228 GLY A C 1
ATOM 1864 O O . GLY A 1 228 ? 14.650 -10.105 31.066 1.00 62.34 228 GLY A O 1
ATOM 1865 N N . GLU A 1 229 ? 14.344 -11.828 29.670 1.00 55.38 229 GLU A N 1
ATOM 1866 C CA . GLU A 1 229 ? 14.529 -12.903 30.615 1.00 55.38 229 GLU A CA 1
ATOM 1867 C C . GLU A 1 229 ? 14.858 -14.170 29.826 1.00 55.38 229 GLU A C 1
ATOM 1869 O O . GLU A 1 229 ? 14.378 -14.402 28.716 1.00 55.38 229 GLU A O 1
ATOM 1874 N N . GLU A 1 230 ? 15.785 -14.920 30.406 1.00 61.94 230 GLU A N 1
ATOM 1875 C CA . GLU A 1 230 ? 16.452 -16.134 29.948 1.00 61.94 230 GLU A CA 1
ATOM 1876 C C . GLU A 1 230 ? 15.468 -17.308 29.757 1.00 61.94 230 GLU A C 1
ATOM 1878 O O . GLU A 1 230 ? 15.677 -18.392 30.290 1.00 61.94 230 GLU A O 1
ATOM 1883 N N . GLU A 1 231 ? 14.361 -17.108 29.039 1.00 56.31 231 GLU A N 1
ATOM 1884 C CA . GLU A 1 231 ? 13.532 -18.214 28.574 1.00 56.31 231 GLU A CA 1
ATOM 1885 C C . GLU A 1 231 ? 14.329 -18.984 27.522 1.00 56.31 231 GLU A C 1
ATOM 1887 O O . GLU A 1 231 ? 14.602 -18.474 26.430 1.00 56.31 231 GLU A O 1
ATOM 1892 N N . ASP A 1 232 ? 14.745 -20.186 27.925 1.00 61.12 232 ASP A N 1
ATOM 1893 C CA . ASP A 1 232 ? 15.559 -21.143 27.188 1.00 61.12 232 ASP A CA 1
ATOM 1894 C C . ASP A 1 232 ? 15.298 -21.072 25.671 1.00 61.12 232 ASP A C 1
ATOM 1896 O O . ASP A 1 232 ? 14.208 -21.382 25.181 1.00 61.12 232 ASP A O 1
ATOM 1900 N N . GLU A 1 233 ? 16.326 -20.678 24.904 1.00 59.50 233 GLU A N 1
ATOM 1901 C CA . GLU A 1 233 ? 16.304 -20.568 23.432 1.00 59.50 233 GLU A CA 1
ATOM 1902 C C . GLU A 1 233 ? 15.756 -21.828 22.731 1.00 59.50 233 GLU A C 1
ATOM 1904 O O . GLU A 1 233 ? 15.306 -21.751 21.585 1.00 59.50 233 GLU A O 1
ATOM 1909 N N . GLU A 1 234 ? 15.766 -22.981 23.407 1.00 60.84 234 GLU A N 1
ATOM 1910 C CA . GLU A 1 234 ? 15.252 -24.250 22.892 1.00 60.84 234 GLU A CA 1
ATOM 1911 C C . GLU A 1 234 ? 13.723 -24.259 22.688 1.00 60.84 234 GLU A C 1
ATOM 1913 O O . GLU A 1 234 ? 13.260 -24.900 21.740 1.00 60.84 234 GLU A O 1
ATOM 1918 N N . ASP A 1 235 ? 12.938 -23.490 23.456 1.00 55.78 235 ASP A N 1
ATOM 1919 C CA . ASP A 1 235 ? 11.474 -23.433 23.289 1.00 55.78 235 ASP A CA 1
ATOM 1920 C C . ASP A 1 235 ? 11.027 -22.430 22.207 1.00 55.78 235 ASP A C 1
ATOM 1922 O O . ASP A 1 235 ? 9.970 -22.602 21.586 1.00 55.78 235 ASP A O 1
ATOM 1926 N N . ARG A 1 236 ? 11.867 -21.438 21.868 1.00 55.97 236 ARG A N 1
ATOM 1927 C CA . ARG A 1 236 ? 11.587 -20.437 20.813 1.00 55.97 236 ARG A CA 1
ATOM 1928 C C . ARG A 1 236 ? 11.594 -21.019 19.393 1.00 55.97 236 ARG A C 1
ATOM 1930 O O . ARG A 1 236 ? 11.089 -20.387 18.466 1.00 55.97 236 ARG A O 1
ATOM 1937 N N . ILE A 1 237 ? 12.130 -22.228 19.206 1.00 57.06 237 ILE A N 1
ATOM 1938 C CA . ILE A 1 237 ? 12.191 -22.912 17.901 1.00 57.06 237 ILE A CA 1
ATOM 1939 C C . ILE A 1 237 ? 10.893 -23.679 17.596 1.00 57.06 237 ILE A C 1
ATOM 1941 O O . ILE A 1 237 ? 10.698 -24.135 16.464 1.00 57.06 237 ILE A O 1
ATOM 1945 N N . THR A 1 238 ? 9.956 -23.788 18.547 1.00 55.81 238 THR A N 1
ATOM 1946 C CA . THR A 1 238 ? 8.622 -24.306 18.225 1.00 55.81 238 THR A CA 1
ATOM 1947 C C . THR A 1 238 ? 7.916 -23.345 17.267 1.00 55.81 238 THR A C 1
ATOM 1949 O O . THR A 1 238 ? 7.418 -22.299 17.660 1.00 55.81 238 THR A O 1
ATOM 1952 N N . GLU A 1 239 ? 7.966 -23.704 15.978 1.00 62.75 239 GLU A N 1
ATOM 1953 C CA . GLU A 1 239 ? 7.383 -23.047 14.806 1.00 62.75 239 GLU A CA 1
ATOM 1954 C C . GLU A 1 239 ? 6.523 -21.826 15.151 1.00 62.75 239 GLU A C 1
ATOM 1956 O O . GLU A 1 239 ? 5.322 -21.954 15.407 1.00 62.75 239 GLU A O 1
ATOM 1961 N N . GLN A 1 240 ? 7.117 -20.630 15.116 1.00 73.50 240 GLN A N 1
ATOM 1962 C CA . GLN A 1 240 ? 6.350 -19.393 15.038 1.00 73.50 240 GLN A CA 1
ATOM 1963 C C . GLN A 1 240 ? 5.527 -19.439 13.745 1.00 73.50 240 GLN A C 1
ATOM 1965 O O . GLN A 1 240 ? 5.962 -19.066 12.654 1.00 73.50 240 GLN A O 1
ATOM 1970 N N . GLN A 1 241 ? 4.336 -20.017 13.851 1.00 82.50 241 GLN A N 1
ATOM 1971 C CA . GLN A 1 241 ? 3.431 -20.151 12.735 1.00 82.50 241 GLN A CA 1
ATOM 1972 C C . GLN A 1 241 ? 2.892 -18.766 12.431 1.00 82.50 241 GLN A C 1
ATOM 1974 O O . GLN A 1 241 ? 2.178 -18.173 13.234 1.00 82.50 241 GLN A O 1
ATOM 1979 N N . ASN A 1 242 ? 3.223 -18.295 11.238 1.00 88.06 242 ASN A N 1
ATOM 1980 C CA . ASN A 1 242 ? 2.622 -17.141 10.600 1.00 88.06 242 ASN A CA 1
ATOM 1981 C C . ASN A 1 242 ? 1.087 -17.213 10.699 1.00 88.06 242 ASN A C 1
ATOM 1983 O O . ASN A 1 242 ? 0.447 -18.063 10.073 1.00 88.06 242 ASN A O 1
ATOM 1987 N N . ARG A 1 243 ? 0.492 -16.315 11.486 1.00 90.31 243 ARG A N 1
ATOM 1988 C CA . ARG A 1 243 ? -0.947 -16.238 11.756 1.00 90.31 243 ARG A CA 1
ATOM 1989 C C . ARG A 1 243 ? -1.547 -14.980 11.134 1.00 90.31 243 ARG A C 1
ATOM 1991 O O . ARG A 1 243 ? -0.889 -13.949 11.046 1.00 90.31 243 ARG A O 1
ATOM 1998 N N . PRO A 1 244 ? -2.803 -15.021 10.676 1.00 90.94 244 PRO A N 1
ATOM 1999 C CA . PRO A 1 244 ? -3.492 -13.805 10.276 1.00 90.94 244 PRO A CA 1
ATOM 2000 C C . PRO A 1 244 ? -3.781 -12.915 11.491 1.00 90.94 244 PRO A C 1
ATOM 2002 O O . PRO A 1 244 ? -3.942 -13.412 12.607 1.00 90.94 244 PRO A O 1
ATOM 2005 N N . ALA A 1 245 ? -3.933 -11.611 11.256 1.00 90.81 245 ALA A N 1
ATOM 2006 C CA . ALA A 1 245 ? -4.540 -10.730 12.247 1.00 90.81 245 ALA A CA 1
ATOM 2007 C C . ALA A 1 245 ? -5.965 -11.190 12.572 1.00 90.81 245 ALA A C 1
ATOM 2009 O O . ALA A 1 245 ? -6.708 -11.609 11.682 1.00 90.81 245 ALA A O 1
ATOM 2010 N N . SER A 1 246 ? -6.323 -11.146 13.853 1.00 92.12 246 SER A N 1
ATOM 2011 C CA . SER A 1 246 ? -7.604 -11.651 14.350 1.00 92.12 246 SER A CA 1
ATOM 2012 C C . SER A 1 246 ? -8.134 -10.773 15.477 1.00 92.12 246 SER A C 1
ATOM 2014 O O . SER A 1 246 ? -7.406 -9.942 16.015 1.00 92.12 246 SER A O 1
ATOM 2016 N N . HIS A 1 247 ? -9.394 -10.976 15.857 1.00 92.12 247 HIS A N 1
ATOM 2017 C CA . HIS A 1 247 ? -9.995 -10.303 17.010 1.00 92.12 247 HIS A CA 1
ATOM 2018 C C . HIS A 1 247 ? -9.254 -10.600 18.327 1.00 92.12 247 HIS A C 1
ATOM 2020 O O . HIS A 1 247 ? -9.228 -9.759 19.213 1.00 92.12 247 HIS A O 1
ATOM 2026 N N . ASN A 1 248 ? -8.608 -11.767 18.426 1.00 90.81 248 ASN A N 1
ATOM 2027 C CA . ASN A 1 248 ? -7.857 -12.202 19.606 1.00 90.81 248 ASN A CA 1
ATOM 2028 C C . ASN A 1 248 ? -6.370 -11.790 19.562 1.00 90.81 248 ASN A C 1
ATOM 2030 O O . ASN A 1 248 ? -5.553 -12.387 20.262 1.00 90.81 248 ASN A O 1
ATOM 2034 N N . GLY A 1 249 ? -5.990 -10.847 18.690 1.00 89.50 249 GLY A N 1
ATOM 2035 C CA . GLY A 1 249 ? -4.640 -10.273 18.695 1.00 89.50 249 GLY A CA 1
ATOM 2036 C C . GLY A 1 249 ? -4.366 -9.464 19.969 1.00 89.50 249 GLY A C 1
ATOM 2037 O O . GLY A 1 249 ? -5.240 -9.314 20.823 1.00 89.50 249 GLY A O 1
ATOM 2038 N N . ARG A 1 250 ? -3.153 -8.916 20.122 1.00 90.19 250 ARG A N 1
ATOM 2039 C CA . ARG A 1 250 ? -2.898 -7.990 21.240 1.00 90.19 250 ARG A CA 1
ATOM 2040 C C . ARG A 1 250 ? -3.500 -6.613 20.925 1.00 90.19 250 ARG A C 1
ATOM 2042 O O . ARG A 1 250 ? -3.293 -6.063 19.836 1.00 90.19 250 ARG A O 1
ATOM 2049 N N . GLU A 1 251 ? -4.235 -6.048 21.882 1.00 92.44 251 GLU A N 1
ATOM 2050 C CA . GLU A 1 251 ? -4.855 -4.718 21.785 1.00 92.44 251 GLU A CA 1
ATOM 2051 C C . GLU A 1 251 ? -3.857 -3.613 22.168 1.00 92.44 251 GLU A C 1
ATOM 2053 O O . GLU A 1 251 ? -4.047 -2.844 23.108 1.00 92.44 251 GLU A O 1
ATOM 2058 N N . GLU A 1 252 ? -2.743 -3.550 21.445 1.00 93.50 252 GLU A N 1
ATOM 2059 C CA . GLU A 1 252 ? -1.644 -2.635 21.751 1.00 93.50 252 GLU A CA 1
ATOM 2060 C C . GLU A 1 252 ? -1.469 -1.583 20.661 1.00 93.50 252 GLU A C 1
ATOM 2062 O O . GLU A 1 252 ? -0.443 -1.504 19.995 1.00 93.50 252 GLU A O 1
ATOM 2067 N N . LEU A 1 253 ? -2.491 -0.749 20.460 1.00 94.44 253 LEU A N 1
ATOM 2068 C CA . LEU A 1 253 ? -2.481 0.269 19.403 1.00 94.44 253 LEU A CA 1
ATOM 2069 C C . LEU A 1 253 ? -1.278 1.227 19.496 1.00 94.44 253 LEU A C 1
ATOM 2071 O O . LEU A 1 253 ? -0.771 1.666 18.469 1.00 94.44 253 LEU A O 1
ATOM 2075 N N . LYS A 1 254 ? -0.773 1.492 20.709 1.00 94.25 254 LYS A N 1
ATOM 2076 C CA . LYS A 1 254 ? 0.459 2.267 20.946 1.00 94.25 254 LYS A CA 1
ATOM 2077 C C . LYS A 1 254 ? 1.687 1.689 20.222 1.00 94.25 254 LYS A C 1
ATOM 2079 O O . LYS A 1 254 ? 2.581 2.447 19.867 1.00 94.25 254 LYS A O 1
ATOM 2084 N N . LEU A 1 255 ? 1.717 0.372 19.985 1.00 95.06 255 LEU A N 1
ATOM 2085 C CA . LEU A 1 255 ? 2.819 -0.314 19.307 1.00 95.06 255 LEU A CA 1
ATOM 2086 C C . LEU A 1 255 ? 2.780 -0.149 17.786 1.00 95.06 255 LEU A C 1
ATOM 2088 O O . LEU A 1 255 ? 3.745 -0.484 17.108 1.00 95.06 255 LEU A O 1
ATOM 2092 N N . MET A 1 256 ? 1.703 0.422 17.235 1.00 96.12 256 MET A N 1
ATOM 2093 C CA . MET A 1 256 ? 1.575 0.660 15.798 1.00 96.12 256 MET A CA 1
ATOM 2094 C C . MET A 1 256 ? 2.715 1.525 15.249 1.00 96.12 256 MET A C 1
ATOM 2096 O O . MET A 1 256 ? 3.103 1.332 14.107 1.00 96.12 256 MET A O 1
ATOM 2100 N N . ARG A 1 257 ? 3.267 2.453 16.042 1.00 95.12 257 ARG A N 1
ATOM 2101 C CA . ARG A 1 257 ? 4.384 3.320 15.625 1.00 95.12 257 ARG A CA 1
ATOM 2102 C C . ARG A 1 257 ? 5.723 2.591 15.524 1.00 95.12 257 ARG A C 1
ATOM 2104 O O . ARG A 1 257 ? 6.565 3.034 14.759 1.00 95.12 257 ARG A O 1
ATOM 2111 N N . TYR A 1 258 ? 5.885 1.485 16.243 1.00 94.38 258 TYR A N 1
ATOM 2112 C CA . TYR A 1 258 ? 7.118 0.692 16.266 1.00 94.38 258 TYR A CA 1
ATOM 2113 C C . TYR A 1 258 ? 7.058 -0.503 15.312 1.00 94.38 258 TYR A C 1
ATOM 2115 O O . TYR A 1 258 ? 7.962 -1.315 15.275 1.00 94.38 258 TYR A O 1
ATOM 2123 N N . THR A 1 259 ? 5.985 -0.656 14.532 1.00 94.31 259 THR A N 1
ATOM 2124 C CA . THR A 1 259 ? 5.893 -1.789 13.610 1.00 94.31 259 THR A CA 1
ATOM 2125 C C . THR A 1 259 ? 6.787 -1.602 12.385 1.00 94.31 259 THR A C 1
ATOM 2127 O O . THR A 1 259 ? 6.813 -0.543 11.755 1.00 94.31 259 THR A O 1
ATOM 2130 N N . ASP A 1 260 ? 7.414 -2.686 11.945 1.00 93.94 260 ASP A N 1
ATOM 2131 C CA . ASP A 1 260 ? 8.030 -2.773 10.620 1.00 93.94 260 ASP A CA 1
ATOM 2132 C C . ASP A 1 260 ? 7.022 -3.093 9.510 1.00 93.94 260 ASP A C 1
ATOM 2134 O O . ASP A 1 260 ? 7.371 -3.120 8.325 1.00 93.94 260 ASP A O 1
ATOM 2138 N N . TYR A 1 261 ? 5.766 -3.379 9.860 1.00 95.38 261 TYR A N 1
ATOM 2139 C CA . TYR A 1 261 ? 4.808 -3.895 8.898 1.00 95.38 261 TYR A CA 1
ATOM 2140 C C . TYR A 1 261 ? 3.369 -3.493 9.227 1.00 95.38 261 TYR A C 1
ATOM 2142 O O . TYR A 1 261 ? 2.671 -4.159 9.991 1.00 95.38 261 TYR A O 1
ATOM 2150 N N . LEU A 1 262 ? 2.890 -2.426 8.578 1.00 96.81 262 LEU A N 1
ATOM 2151 C CA . LEU A 1 262 ? 1.525 -1.913 8.715 1.00 96.81 262 LEU A CA 1
ATOM 2152 C C . LEU A 1 262 ? 0.687 -2.205 7.468 1.00 96.81 262 LEU A C 1
ATOM 2154 O O . LEU A 1 262 ? 1.040 -1.833 6.347 1.00 96.81 262 LEU A O 1
ATOM 2158 N N . HIS A 1 263 ? -0.487 -2.789 7.671 1.00 96.62 263 HIS A N 1
ATOM 2159 C CA . HIS A 1 263 ? -1.462 -3.087 6.632 1.00 96.62 263 HIS A CA 1
ATOM 2160 C C . HIS A 1 263 ? -2.690 -2.185 6.708 1.00 96.62 263 HIS A C 1
ATOM 2162 O O . HIS A 1 263 ? -3.322 -2.069 7.751 1.00 96.62 263 HIS A O 1
ATOM 2168 N N . LEU A 1 264 ? -3.073 -1.626 5.560 1.00 97.44 264 LEU A N 1
ATOM 2169 C CA . LEU A 1 264 ? -4.288 -0.842 5.356 1.00 97.44 264 LEU A CA 1
ATOM 2170 C C . LEU A 1 264 ? -5.130 -1.507 4.262 1.00 97.44 264 LEU A C 1
ATOM 2172 O O . LEU A 1 264 ? -4.673 -1.630 3.122 1.00 97.44 264 LEU A O 1
ATOM 2176 N N . LEU A 1 265 ? -6.359 -1.912 4.583 1.00 96.62 265 LEU A N 1
ATOM 2177 C CA . LEU A 1 265 ? -7.357 -2.389 3.618 1.00 96.62 265 LEU A CA 1
ATOM 2178 C C . LEU A 1 265 ? -8.499 -1.386 3.521 1.00 96.62 265 LEU A C 1
ATOM 2180 O O . LEU A 1 265 ? -9.136 -1.067 4.521 1.00 96.62 265 LEU A O 1
ATOM 2184 N N . PHE A 1 266 ? -8.768 -0.926 2.304 1.00 97.31 266 PHE A N 1
ATOM 2185 C CA . PHE A 1 266 ? -9.841 0.021 2.020 1.00 97.31 266 PHE A CA 1
ATOM 2186 C C . PHE A 1 266 ? -11.132 -0.729 1.673 1.00 97.31 266 PHE A C 1
ATOM 2188 O O . PHE A 1 266 ? -11.101 -1.625 0.823 1.00 97.31 266 PHE A O 1
ATOM 2195 N N . ALA A 1 267 ? -12.245 -0.354 2.306 1.00 94.69 267 ALA A N 1
ATOM 2196 C CA . ALA A 1 267 ? -13.559 -0.977 2.130 1.00 94.69 267 ALA A CA 1
ATOM 2197 C C . ALA A 1 267 ? -14.709 0.038 2.134 1.00 94.69 267 ALA A C 1
ATOM 2199 O O . ALA A 1 267 ? -14.508 1.170 2.632 1.00 94.69 267 ALA A O 1
#

Secondary structure (DSSP, 8-state):
-EEEETTS-HHHHHHHHHH-TTS-EEEEE-SS---HHHHHHHHH-S-EEEEEE-SPPPHHHHHHHHHHHHTT--SEEEEEGGG-STHHHHHHHHHHTSTT--EEEEE--STT------HHHHHHHHHHHSHHHHTT-EEEEES--HHHHHHHHHHHHHHHHTT-SS---HHHH-EEPPHHHHHHHHHHHHTTT--BSSBBPPEEEEESSTTT-EEEEEEEBPP-----S---TTTTTS----B---TTSB--GGGGGG-SEEEEEE-

Sequence (267 aa):
MINLEDGKKENVCREIVKRYPYATYQFAILSSSINETWVEFACSLKRLSFIVIKKKLNDDSVRLFQKLVTRQKLSYLSVCEKACEGTIQELLKSVLCQAQFLQLKLRIFHSNGAWNSAIVRTLLQHWADNSEKFNGKQMVLVDDCEGGVEQLEEFLLRRASMKTKSDSEIHSVLKVCSQEESDFVHMEYRNKGITFIKPSCVYKYEEGEQGERRRIYICFELEDEEEGEEEDEEDRITEQQNRPASHNGREELKLMRYTDYLHLLFA

Foldseek 3Di:
DEEEEQPDDVVVVVVVCVVPLPDAYEYEDPDQDDDLVVLVVCLPHPHHEEYEDEDAHDPVRLVSVLVNLVSVRYQEYEYELNNCDDPVLVVVLSSLLRPNHAEYEYEHPDLPDDRDDLSLLSSVVSCVVRLVSNANHKYKYAAQCQNSVVSVQVNQQVVVCVVPVDNDDSPNQKDFDDQVVQVVVCVSCVVVPDFELQKAGWIKGWDDDVPPIKMKIKIFHADPPPPVDCPDPVVVPPDSDGHGHGSPGHNCVVRVNVTRMMMIHID